Protein AF-A0A9W7E9V6-F1 (afdb_monomer_lite)

Sequence (348 aa):
MYQS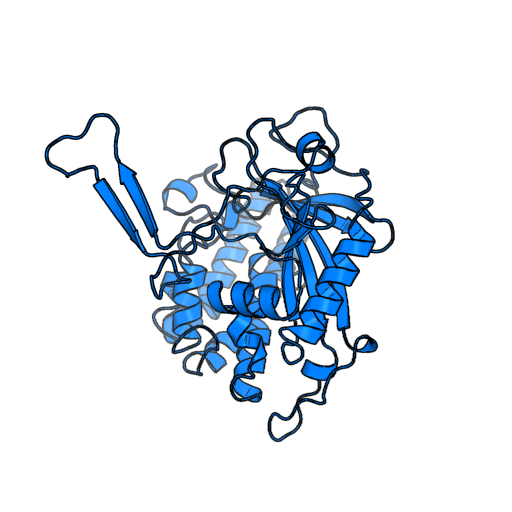TLPLKLWSEPHYRKGTYQQDLLDNLRNVAIPGTGVPLHLFCYFKFTAFLFLLIVQPTIVFIATLNLYFFKGFNLEMACHEYVRVLLGEELDWCSKWRVNCNVAAMHSVRTMKVGGYDMENKWAFLEKGAALGVPVSPILDLPGLCIKHKNEEGGMGIHFYKNAMEGGDWIIQKVISNSSFVQSLLPDDAPLS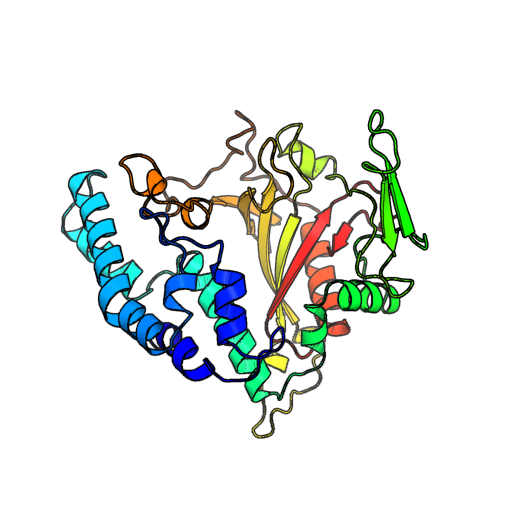TFRILTQSRAATKVGPSGWIAPPILADIEALSCVFRAGRKGALTDHDSILFNIDPITSVILGGTTNANWYKLGLREALPGGCDWRSGDEEHVVGEHPDKKGKKVKGKKVKELPAMLELCCSSHLSMCPDVPFVGWDVVLCPDSDVPGGMCIL

Secondary structure (DSSP, 8-state):
-HHHHHHHHHTTS--SSSSSHHHHHHHHGGGPEETTTTEEGGGGGSSHHHHHHIIIIIHHHHHHHHHHHHHHHS---HHHHHHHHHHHHHTSS--HHHHHHHHHHHHHHHHHHTT--GGGGGGSHHHHHHHHHHTT--BPPBP--SEEEEE-TT--TTTTEEEEEBGGGT-SB--BPPP---HHHHHHS-TT----EEEEEEEEHHHH---TTS--PPP-GGGEEEEEEEEEEEPTT-SSTTSEEEEEE-TTT-BEEEEE--GGGG--SGGGGSTTSS-SSS--STT-BSB-TTSTT-B-TT-B-TTHHHHHHHHHHHHHHH-TT-SEEEEEEEE---TTSGGGEEE-

pLDDT: mean 89.92, std 8.08, range [42.62, 98.25]

Foldseek 3Di:
DCLLCLCLVQLAPQFLVDRGSLVVCLVVQQLFDQFLFLHGPSVQSPDSVSSVCCLPPVQLVLLLVLLVCCVPPVVDDPVRSVVSSCCRNVVVDPAPVRVVSSVSSVQRVLCRLLVHDPLSVCVPVVLVVVLCVVVVQQAADFDPDQWDWAADPPDPPCPRIDIFGDVVNVTDDGHHDQFDADPVLCLQAPVQFGFKWKWWKKFQQQLVPQDNNSDTDQGDLVRMFTDWIWILHGHHPDPHSVPGWTWTADLPQQFTAFTWDPCSRRRHDRQLNPVPNGRSGGDPDVRRDQGDPRDPPDGRGGDGDPCSVVVRVSVSVCCSRRPNNRGMDIWTKGQGPDPVRPPRMHTD

Radius of gyration: 21.94 Å; chains: 1; bounding box: 61×62×46 Å

Organism: NCBI:txid2557542

Structure (mmCIF, N/CA/C/O backbone):
data_AF-A0A9W7E9V6-F1
#
_entry.id   AF-A0A9W7E9V6-F1
#
loop_
_atom_site.group_PDB
_atom_site.id
_atom_site.type_symbol
_atom_site.label_atom_id
_atom_site.label_alt_id
_atom_site.label_comp_id
_atom_site.label_asym_id
_atom_site.label_entity_id
_atom_site.label_seq_id
_atom_site.pdbx_PDB_ins_code
_atom_site.Cartn_x
_atom_site.Cartn_y
_atom_site.Cartn_z
_atom_site.occupancy
_atom_site.B_iso_or_equiv
_atom_site.auth_seq_id
_atom_site.auth_comp_id
_atom_site.auth_asym_id
_atom_site.auth_atom_id
_atom_site.pdbx_PDB_model_num
ATOM 1 N N . MET A 1 1 ? 11.179 19.681 -5.986 1.00 66.62 1 MET A N 1
ATOM 2 C CA . MET A 1 1 ? 11.145 19.864 -7.463 1.00 66.62 1 MET A CA 1
ATOM 3 C C . MET A 1 1 ? 11.549 18.614 -8.262 1.00 66.62 1 MET A C 1
ATOM 5 O O . MET A 1 1 ? 10.750 18.182 -9.081 1.00 66.62 1 MET A O 1
ATOM 9 N N . TYR A 1 2 ? 12.718 17.987 -8.031 1.00 80.94 2 TYR A N 1
ATOM 10 C CA . TYR A 1 2 ? 13.167 16.792 -8.790 1.00 80.94 2 TYR A CA 1
ATOM 11 C C . TYR A 1 2 ? 12.148 15.634 -8.813 1.00 80.94 2 TYR A C 1
ATOM 13 O O . TYR A 1 2 ? 11.826 15.102 -9.870 1.00 80.94 2 TYR A O 1
ATOM 21 N N . GLN A 1 3 ? 11.578 15.282 -7.655 1.00 84.44 3 GLN A N 1
ATOM 22 C CA . GLN A 1 3 ? 10.568 14.217 -7.554 1.00 84.44 3 GLN A CA 1
ATOM 23 C C . GLN A 1 3 ? 9.277 14.519 -8.332 1.00 84.44 3 GLN A C 1
ATOM 25 O O . GLN A 1 3 ? 8.586 13.598 -8.758 1.00 84.44 3 GLN A O 1
ATOM 30 N N . SER A 1 4 ? 8.946 15.793 -8.541 1.00 82.81 4 SER A N 1
ATOM 31 C CA . SER A 1 4 ? 7.743 16.191 -9.276 1.00 82.81 4 SER A CA 1
ATOM 32 C C . SER A 1 4 ? 7.935 16.080 -10.789 1.00 82.81 4 SER A C 1
ATOM 34 O O . SER A 1 4 ? 6.980 15.799 -11.500 1.00 82.81 4 SER A O 1
ATOM 36 N N . THR A 1 5 ? 9.160 16.257 -11.294 1.00 89.12 5 THR A N 1
ATOM 37 C CA . THR A 1 5 ? 9.462 16.190 -12.736 1.00 89.12 5 THR A CA 1
ATOM 38 C C . THR A 1 5 ? 9.899 14.803 -13.201 1.00 89.12 5 THR A C 1
ATOM 40 O O . THR A 1 5 ? 9.804 14.498 -14.390 1.00 89.12 5 THR A O 1
ATOM 43 N N . LEU A 1 6 ? 10.332 13.934 -12.283 1.00 92.06 6 LEU A N 1
ATOM 44 C CA . LEU A 1 6 ? 10.746 12.565 -12.591 1.00 92.06 6 LEU A CA 1
ATOM 45 C C . LEU A 1 6 ? 9.675 11.741 -13.342 1.00 92.06 6 LEU A C 1
ATOM 47 O O . LEU A 1 6 ? 10.052 11.089 -14.316 1.00 92.06 6 LEU A O 1
ATOM 51 N N . PRO A 1 7 ? 8.362 11.828 -13.031 1.00 92.94 7 PRO A N 1
ATOM 52 C CA . PRO A 1 7 ? 7.334 11.171 -13.837 1.00 92.94 7 PRO A CA 1
ATOM 53 C C . PRO A 1 7 ? 7.327 11.583 -15.309 1.00 92.94 7 PRO A C 1
ATOM 55 O O . PRO A 1 7 ? 7.128 10.746 -16.184 1.00 92.94 7 PRO A O 1
ATOM 58 N N . LEU A 1 8 ? 7.600 12.857 -15.609 1.00 94.44 8 LEU A N 1
ATOM 59 C CA . LEU A 1 8 ? 7.690 13.332 -16.992 1.00 94.44 8 LEU A CA 1
ATOM 60 C C . LEU A 1 8 ? 8.914 12.750 -17.705 1.00 94.44 8 LEU A C 1
ATOM 62 O O . LEU A 1 8 ? 8.874 12.539 -18.919 1.00 94.44 8 LEU A O 1
ATOM 66 N N . LYS A 1 9 ? 10.005 12.501 -16.972 1.00 94.88 9 LYS A N 1
ATOM 67 C CA . LYS A 1 9 ? 11.205 11.854 -17.510 1.00 94.88 9 LYS A CA 1
ATOM 68 C C . LYS A 1 9 ? 10.962 10.369 -17.779 1.00 94.88 9 LYS A C 1
ATOM 70 O O . LYS A 1 9 ? 11.308 9.909 -18.856 1.00 94.88 9 LYS A O 1
ATOM 75 N N . LEU A 1 10 ? 10.335 9.663 -16.838 1.00 95.56 10 LEU A N 1
ATOM 76 C CA . LEU A 1 10 ? 10.037 8.229 -16.935 1.00 95.56 10 LEU A CA 1
ATOM 77 C C . LEU A 1 10 ? 8.830 7.905 -17.827 1.00 95.56 10 LEU A C 1
ATOM 79 O O . LEU A 1 10 ? 8.561 6.742 -18.075 1.00 95.56 10 LEU A O 1
ATOM 83 N N . TRP A 1 11 ? 8.099 8.917 -18.297 1.00 96.62 11 TRP A N 1
ATOM 84 C CA . TRP A 1 11 ? 6.792 8.802 -18.952 1.00 96.62 11 TRP A CA 1
ATOM 85 C C . TRP A 1 11 ? 6.645 7.627 -19.932 1.00 96.62 11 TRP A C 1
ATOM 87 O O . TRP A 1 11 ? 5.683 6.866 -19.846 1.00 96.62 11 TRP A O 1
ATOM 97 N N . SER A 1 12 ? 7.607 7.486 -20.845 1.00 96.50 12 SER A N 1
ATOM 98 C CA . SER A 1 12 ? 7.603 6.461 -21.896 1.00 96.50 12 SER A CA 1
ATOM 99 C C . SER A 1 12 ? 8.533 5.283 -21.600 1.00 96.50 12 SER A C 1
ATOM 101 O O . SER A 1 12 ? 8.664 4.400 -22.442 1.00 96.50 12 SER A O 1
ATOM 103 N N . GLU A 1 13 ? 9.196 5.278 -20.445 1.00 96.00 13 GLU A N 1
ATOM 104 C CA . GLU A 1 13 ? 10.097 4.197 -20.060 1.00 96.00 13 GLU A CA 1
ATOM 105 C C . GLU A 1 13 ? 9.299 2.924 -19.740 1.00 96.00 13 GLU A C 1
ATOM 107 O O . GLU A 1 13 ? 8.174 3.022 -19.222 1.00 96.00 13 GLU A O 1
ATOM 112 N N . PRO A 1 14 ? 9.870 1.734 -20.006 1.00 93.88 14 PRO A N 1
ATOM 113 C CA . PRO A 1 14 ? 9.286 0.468 -19.587 1.00 93.88 14 PRO A CA 1
ATOM 114 C C . PRO A 1 14 ? 9.021 0.446 -18.081 1.00 93.88 14 PRO A C 1
ATOM 116 O O . PRO A 1 14 ? 9.824 0.944 -17.290 1.00 93.88 14 PRO A O 1
ATOM 119 N N . HIS A 1 15 ? 7.906 -0.159 -17.677 1.00 93.50 15 HIS A N 1
ATOM 120 C CA . HIS A 1 15 ? 7.549 -0.287 -16.270 1.00 93.50 15 HIS A CA 1
ATOM 121 C C . HIS A 1 15 ? 7.503 -1.751 -15.838 1.00 93.50 15 HIS A C 1
ATOM 123 O O . HIS A 1 15 ? 7.125 -2.636 -16.599 1.00 93.50 15 HIS A O 1
ATOM 129 N N . TYR A 1 16 ? 7.855 -2.036 -14.587 1.00 91.50 16 TYR A N 1
ATOM 130 C CA . TYR A 1 16 ? 7.929 -3.417 -14.109 1.00 91.50 16 TYR A CA 1
ATOM 131 C C . TYR A 1 16 ? 6.557 -4.118 -14.036 1.00 91.50 16 TYR A C 1
ATOM 133 O O . TYR A 1 16 ? 6.501 -5.341 -14.172 1.00 91.50 16 TYR A O 1
ATOM 141 N N . ARG A 1 17 ? 5.458 -3.353 -13.906 1.00 90.25 17 ARG A N 1
ATOM 142 C CA . ARG A 1 17 ? 4.066 -3.865 -13.864 1.00 90.25 17 ARG A CA 1
ATOM 143 C C . ARG A 1 17 ? 3.274 -3.719 -15.163 1.00 90.25 17 ARG A C 1
ATOM 145 O O . ARG A 1 17 ? 2.234 -4.353 -15.322 1.00 90.25 17 ARG A O 1
ATOM 152 N N . LYS A 1 18 ? 3.679 -2.795 -16.036 1.00 91.81 18 LYS A N 1
ATOM 153 C CA . LYS A 1 18 ? 2.879 -2.303 -17.172 1.00 91.81 18 LYS A CA 1
ATOM 154 C C . LYS A 1 18 ? 3.785 -1.998 -18.356 1.00 91.81 18 LYS A C 1
ATOM 156 O O . LYS A 1 18 ? 4.992 -1.904 -18.198 1.00 91.81 18 LYS A O 1
ATOM 161 N N . GLY A 1 19 ? 3.204 -1.791 -19.537 1.00 92.12 19 GLY A N 1
ATOM 162 C CA . GLY A 1 19 ? 3.988 -1.473 -20.735 1.00 92.12 19 GLY A CA 1
ATOM 163 C C . GLY A 1 19 ? 4.866 -0.226 -20.570 1.00 92.12 19 GLY A C 1
ATOM 164 O O . GLY A 1 19 ? 6.032 -0.249 -20.948 1.00 92.12 19 GLY A O 1
ATOM 165 N N . THR A 1 20 ? 4.331 0.837 -19.962 1.00 95.69 20 THR A N 1
ATOM 166 C CA . THR A 1 20 ? 5.046 2.102 -19.725 1.00 95.69 20 THR A CA 1
ATOM 167 C C . THR A 1 20 ? 4.727 2.677 -18.349 1.00 95.69 20 THR A C 1
ATOM 169 O O . THR A 1 20 ? 3.706 2.331 -17.743 1.00 95.69 20 THR A O 1
ATOM 172 N N . TYR A 1 21 ? 5.564 3.601 -17.863 1.00 95.56 21 TYR A N 1
ATOM 173 C CA . TYR A 1 21 ? 5.281 4.310 -16.611 1.00 95.56 21 TYR A CA 1
ATOM 174 C C . TYR A 1 21 ? 3.993 5.136 -16.689 1.00 95.56 21 TYR A C 1
ATOM 176 O O . TYR A 1 21 ? 3.228 5.187 -15.732 1.00 95.56 21 TYR A O 1
ATOM 184 N N . GLN A 1 22 ? 3.699 5.739 -17.843 1.00 96.44 22 GLN A N 1
ATOM 185 C CA . GLN A 1 22 ? 2.445 6.461 -18.053 1.00 96.44 22 GLN A CA 1
ATOM 186 C C . GLN A 1 22 ? 1.209 5.565 -17.895 1.00 96.44 22 GLN A C 1
ATOM 188 O O . GLN A 1 22 ? 0.240 5.988 -17.265 1.00 96.44 22 GLN A O 1
ATOM 193 N N . GLN A 1 23 ? 1.241 4.331 -18.407 1.00 96.38 23 GLN A N 1
ATOM 194 C CA . GLN A 1 23 ? 0.130 3.400 -18.209 1.00 96.38 23 GLN A CA 1
ATOM 195 C C . GLN A 1 23 ? -0.044 3.042 -16.726 1.00 96.38 23 GLN A C 1
ATOM 197 O O . GLN A 1 23 ? -1.170 2.968 -16.239 1.00 96.38 23 GLN A O 1
ATOM 202 N N . ASP A 1 24 ? 1.059 2.867 -15.993 1.00 94.62 24 ASP A N 1
ATOM 203 C CA . ASP A 1 24 ? 1.006 2.632 -14.546 1.00 94.62 24 ASP A CA 1
ATOM 204 C C . ASP A 1 24 ? 0.399 3.826 -13.790 1.00 94.62 24 ASP A C 1
ATOM 206 O O . ASP A 1 24 ? -0.451 3.634 -12.919 1.00 94.62 24 ASP A O 1
ATOM 210 N N . LEU A 1 25 ? 0.757 5.060 -14.165 1.00 94.81 25 LEU A N 1
ATOM 211 C CA . LEU A 1 25 ? 0.164 6.273 -13.596 1.00 94.81 25 LEU A CA 1
ATOM 212 C C . LEU A 1 25 ? -1.342 6.359 -13.871 1.00 94.81 25 LEU A C 1
ATOM 214 O O . LEU A 1 25 ? -2.097 6.684 -12.958 1.00 94.81 25 LEU A O 1
ATOM 218 N N . LEU A 1 26 ? -1.788 6.059 -15.096 1.00 96.00 26 LEU A N 1
ATOM 219 C CA . LEU A 1 26 ? -3.211 6.066 -15.451 1.00 96.00 26 LEU A CA 1
ATOM 220 C C . LEU A 1 26 ? -4.019 5.094 -14.589 1.00 96.00 26 LEU A C 1
ATOM 222 O O . LEU A 1 26 ? -5.065 5.472 -14.059 1.00 96.00 26 LEU A O 1
ATOM 226 N N . ASP A 1 27 ? -3.522 3.867 -14.433 1.00 93.56 27 ASP A N 1
ATOM 227 C CA . ASP A 1 27 ? -4.219 2.815 -13.698 1.00 93.56 27 ASP A CA 1
ATOM 228 C C . ASP A 1 27 ? -4.286 3.142 -12.197 1.00 93.56 27 ASP A C 1
ATOM 230 O O . ASP A 1 27 ? -5.359 3.080 -11.592 1.00 93.56 27 ASP A O 1
ATOM 234 N N . ASN A 1 28 ? -3.161 3.548 -11.595 1.00 91.19 28 ASN A N 1
ATOM 235 C CA . ASN A 1 28 ? -3.092 3.800 -10.154 1.00 91.19 28 ASN A CA 1
ATOM 236 C C . ASN A 1 28 ? -3.789 5.100 -9.731 1.00 91.19 28 ASN A C 1
ATOM 238 O O . ASN A 1 28 ? -4.398 5.152 -8.664 1.00 91.19 28 ASN A O 1
ATOM 242 N N . LEU A 1 29 ? -3.733 6.153 -10.552 1.00 93.44 29 LEU A N 1
ATOM 243 C CA . LEU A 1 29 ? -4.340 7.450 -10.228 1.00 93.44 29 LEU A CA 1
ATOM 244 C C . LEU A 1 29 ? -5.818 7.536 -10.621 1.00 93.44 29 LEU A C 1
ATOM 246 O O . LEU A 1 29 ? -6.441 8.590 -10.466 1.00 93.44 29 LEU A O 1
ATOM 250 N N . ARG A 1 30 ? -6.405 6.446 -11.134 1.00 92.56 30 ARG A N 1
ATOM 251 C CA . ARG A 1 30 ? -7.806 6.432 -11.567 1.00 92.56 30 ARG A CA 1
ATOM 252 C C . ARG A 1 30 ? -8.772 6.685 -10.415 1.00 92.56 30 ARG A C 1
ATOM 254 O O . ARG A 1 30 ? -9.752 7.401 -10.599 1.00 92.56 30 ARG A O 1
ATOM 261 N N . ASN A 1 31 ? -8.444 6.142 -9.243 1.00 89.75 31 ASN A N 1
ATOM 262 C CA . ASN A 1 31 ? -9.249 6.260 -8.029 1.00 89.75 31 ASN A CA 1
ATOM 263 C C . ASN A 1 31 ? -8.715 7.305 -7.040 1.00 89.75 31 ASN A C 1
ATOM 265 O O . ASN A 1 31 ? -9.232 7.410 -5.932 1.00 89.75 31 ASN A O 1
ATOM 269 N N . VAL A 1 32 ? -7.689 8.066 -7.431 1.00 91.12 32 VAL A N 1
ATOM 270 C CA . VAL A 1 32 ? -7.102 9.112 -6.594 1.00 91.12 32 VAL A CA 1
ATOM 271 C C . VAL A 1 32 ? -7.599 10.465 -7.083 1.00 91.12 32 VAL A C 1
ATOM 273 O O . VAL A 1 32 ? -7.377 10.841 -8.233 1.00 91.12 32 VAL A O 1
ATOM 276 N N . ALA A 1 33 ? -8.284 11.192 -6.215 1.00 91.81 33 ALA A N 1
ATOM 277 C CA . ALA A 1 33 ? -8.801 12.522 -6.464 1.00 91.81 33 ALA A CA 1
ATOM 278 C C . ALA A 1 33 ? -7.822 13.600 -5.998 1.00 91.81 33 ALA A C 1
ATOM 280 O O . ALA A 1 33 ? -7.057 13.412 -5.055 1.00 91.81 33 ALA A O 1
ATOM 281 N N . ILE A 1 34 ? -7.915 14.770 -6.618 1.00 90.50 34 ILE A N 1
ATOM 282 C CA . ILE A 1 34 ? -7.403 16.011 -6.046 1.00 90.50 34 ILE A CA 1
ATOM 283 C C . ILE A 1 34 ? -8.313 16.382 -4.857 1.00 90.50 34 ILE A C 1
ATOM 285 O O . ILE A 1 34 ? -9.509 16.633 -5.082 1.00 90.50 34 ILE A O 1
ATOM 289 N N . PRO A 1 35 ? -7.787 16.440 -3.617 1.00 88.00 35 PRO A N 1
ATOM 290 C CA . PRO A 1 35 ? -8.578 16.760 -2.430 1.00 88.00 35 PRO A CA 1
ATOM 291 C C . PRO A 1 35 ? -9.379 18.055 -2.583 1.00 88.00 35 PRO A C 1
ATOM 293 O O . PRO A 1 35 ? -8.911 19.010 -3.202 1.00 88.00 35 PRO A O 1
ATOM 296 N N . GLY A 1 36 ? -10.603 18.072 -2.049 1.00 86.62 36 GLY A N 1
ATOM 297 C CA . GLY A 1 36 ? -11.521 19.214 -2.141 1.00 86.62 36 GLY A CA 1
ATOM 298 C C . GLY A 1 36 ? -12.139 19.471 -3.523 1.00 86.62 36 GLY A C 1
ATOM 299 O O . GLY A 1 36 ? -12.929 20.397 -3.665 1.00 86.62 36 GLY A O 1
ATOM 300 N N . THR A 1 37 ? -11.819 18.670 -4.548 1.00 89.44 37 THR A N 1
ATOM 301 C CA . THR A 1 37 ? -12.386 18.845 -5.904 1.00 89.44 37 THR A CA 1
ATOM 302 C C . THR A 1 37 ? -13.116 17.613 -6.437 1.00 89.44 37 THR A C 1
ATOM 304 O O . THR A 1 37 ? -13.954 17.725 -7.331 1.00 89.44 37 THR A O 1
ATOM 307 N N . GLY A 1 38 ? -12.758 16.419 -5.958 1.00 90.00 38 GLY A N 1
ATOM 308 C CA . GLY A 1 38 ? -13.254 15.155 -6.503 1.00 90.00 38 GLY A CA 1
ATOM 309 C C . GLY A 1 38 ? -12.789 14.834 -7.927 1.00 90.00 38 GLY A C 1
ATOM 310 O O . GLY A 1 38 ? -13.241 13.843 -8.507 1.00 90.00 38 GLY A O 1
ATOM 311 N N . VAL A 1 39 ? -11.897 15.646 -8.505 1.00 92.94 39 VAL A N 1
ATOM 312 C CA . VAL A 1 39 ? -11.365 15.452 -9.856 1.00 92.94 39 VAL A CA 1
ATOM 313 C C . VAL A 1 39 ? -10.304 14.345 -9.831 1.00 92.94 39 VAL A C 1
ATOM 315 O O . VAL A 1 39 ? -9.313 14.486 -9.110 1.00 92.94 39 VAL A O 1
ATOM 318 N N . PRO A 1 40 ? -10.458 13.263 -10.616 1.00 94.31 40 PRO A N 1
ATOM 319 C CA . PRO A 1 40 ? -9.475 12.185 -10.670 1.00 94.31 40 PRO A CA 1
ATOM 320 C C . PRO A 1 40 ? -8.131 12.644 -11.260 1.00 94.31 40 PRO A C 1
ATOM 322 O O . PRO A 1 40 ? -8.093 13.255 -12.330 1.00 94.31 40 PRO A O 1
ATOM 325 N N . LEU A 1 41 ? -7.017 12.278 -10.623 1.00 94.00 41 LEU A N 1
ATOM 326 C CA . LEU A 1 41 ? -5.666 12.658 -11.050 1.00 94.00 41 LEU A CA 1
ATOM 327 C C . LEU A 1 41 ? -5.266 12.051 -12.400 1.00 94.00 41 LEU A C 1
ATOM 329 O O . LEU A 1 41 ? -4.543 12.695 -13.162 1.00 94.00 41 LEU A O 1
ATOM 333 N N . HIS A 1 42 ? -5.765 10.856 -12.741 1.00 95.25 42 HIS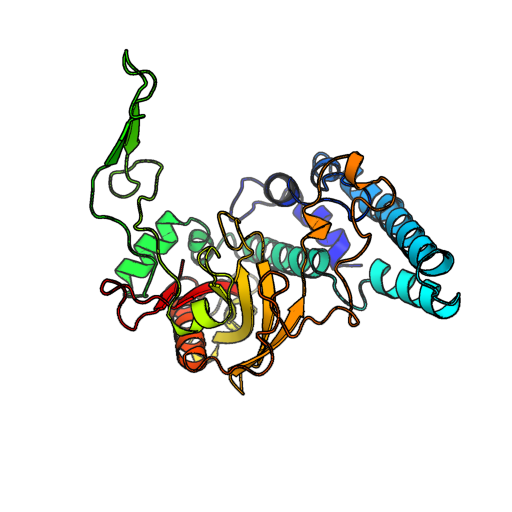 A N 1
ATOM 334 C CA . HIS A 1 42 ? -5.430 10.202 -14.015 1.00 95.25 42 HIS A CA 1
ATOM 335 C C . HIS A 1 42 ? -5.793 11.038 -15.255 1.00 95.25 42 HIS A C 1
ATOM 337 O O . HIS A 1 42 ? -5.185 10.853 -16.307 1.00 95.25 42 HIS A O 1
ATOM 343 N N . LEU A 1 43 ? -6.739 11.983 -15.149 1.00 95.56 43 LEU A N 1
ATOM 344 C CA . LEU A 1 43 ? -7.114 12.870 -16.257 1.00 95.56 43 LEU A CA 1
ATOM 345 C C . LEU A 1 43 ? -5.923 13.688 -16.774 1.00 95.56 43 LEU A C 1
ATOM 347 O O . LEU A 1 43 ? -5.835 13.972 -17.967 1.00 95.56 43 LEU A O 1
ATOM 351 N N . PHE A 1 44 ? -4.968 14.011 -15.901 1.00 95.56 44 PHE A N 1
ATOM 352 C CA . PHE A 1 44 ? -3.752 14.730 -16.278 1.00 95.56 44 PHE A CA 1
ATOM 353 C C . PHE A 1 44 ? -2.663 13.802 -16.835 1.00 95.56 44 PHE A C 1
ATOM 355 O O . PHE A 1 44 ? -1.694 14.289 -17.416 1.00 95.56 44 PHE A O 1
ATOM 362 N N . CYS A 1 45 ? -2.829 12.481 -16.721 1.00 96.06 45 CYS A N 1
ATOM 363 C CA . CYS A 1 45 ? -1.847 11.468 -17.113 1.00 96.06 45 CYS A CA 1
ATOM 364 C C . CYS A 1 45 ? -2.036 10.919 -18.542 1.00 96.06 45 CYS A C 1
ATOM 366 O O . CYS A 1 45 ? -1.232 10.104 -18.994 1.00 96.06 45 CYS A O 1
ATOM 368 N N . TYR A 1 46 ? -3.057 11.363 -19.286 1.00 95.75 46 TYR A N 1
ATOM 369 C CA . TYR A 1 46 ? -3.251 10.944 -20.683 1.00 95.75 46 TYR A CA 1
ATOM 370 C C . TYR A 1 46 ? -2.150 11.470 -21.606 1.00 95.75 46 TYR A C 1
ATOM 372 O O . TYR A 1 46 ? -1.636 10.730 -22.442 1.00 95.75 46 TYR A O 1
ATOM 380 N N . PHE A 1 47 ? -1.746 12.731 -21.430 1.00 96.81 47 PHE A N 1
ATOM 381 C CA . PHE A 1 47 ? -0.716 13.360 -22.249 1.00 96.81 47 PHE A CA 1
ATOM 382 C C . PHE A 1 47 ? 0.387 13.954 -21.377 1.00 96.81 47 PHE A C 1
ATOM 384 O O . PHE A 1 47 ? 0.140 14.576 -20.346 1.00 96.81 47 PHE A O 1
ATOM 391 N N . LYS A 1 48 ? 1.638 13.838 -21.832 1.00 96.00 48 LYS A N 1
ATOM 392 C CA . LYS A 1 48 ? 2.786 14.411 -21.112 1.00 96.00 48 LYS A CA 1
ATOM 393 C C . LYS A 1 48 ? 2.642 15.927 -20.933 1.00 96.00 48 LYS A C 1
ATOM 395 O O . LYS A 1 48 ? 3.027 16.473 -19.904 1.00 96.00 48 LYS A O 1
ATOM 400 N N . PHE A 1 49 ? 2.036 16.593 -21.918 1.00 95.75 49 PHE A N 1
ATOM 401 C CA . PHE A 1 49 ? 1.731 18.020 -21.869 1.00 95.75 49 PHE A CA 1
ATOM 402 C C . PHE A 1 49 ? 0.724 18.373 -20.764 1.00 95.75 49 PHE A C 1
ATOM 404 O O . PHE A 1 49 ? 0.955 19.321 -20.019 1.00 95.75 49 PHE A O 1
ATOM 411 N N . THR A 1 50 ? -0.352 17.597 -20.590 1.00 95.75 50 THR A N 1
ATOM 412 C CA . THR A 1 50 ? -1.337 17.855 -19.525 1.00 95.75 50 THR A CA 1
ATOM 413 C C . THR A 1 50 ? -0.746 17.614 -18.141 1.00 95.75 50 THR A C 1
ATOM 415 O O . THR A 1 50 ? -1.010 18.394 -17.231 1.00 95.75 50 THR A O 1
ATOM 418 N N . ALA A 1 51 ? 0.115 16.604 -17.986 1.00 94.38 51 ALA A N 1
ATOM 419 C CA . ALA A 1 51 ? 0.841 16.370 -16.738 1.00 94.38 51 ALA A CA 1
ATOM 420 C C . ALA A 1 51 ? 1.812 17.517 -16.418 1.00 94.38 51 ALA A C 1
ATOM 422 O O . ALA A 1 51 ? 1.950 17.924 -15.267 1.00 94.38 51 ALA A O 1
ATOM 423 N N . PHE A 1 52 ? 2.460 18.083 -17.436 1.00 94.44 52 PHE A N 1
ATOM 424 C CA . PHE A 1 52 ? 3.315 19.256 -17.275 1.00 94.44 52 PHE A CA 1
ATOM 425 C C . PHE A 1 52 ? 2.521 20.504 -16.860 1.00 94.44 52 PHE A C 1
ATOM 427 O O . PHE A 1 52 ? 2.900 21.174 -15.900 1.00 94.44 52 PHE A O 1
ATOM 434 N N . LEU A 1 53 ? 1.388 20.783 -17.519 1.00 94.69 53 LEU A N 1
ATOM 435 C CA . LEU A 1 53 ? 0.484 21.870 -17.120 1.00 94.69 53 LEU A CA 1
ATOM 436 C C . LEU A 1 53 ? -0.051 21.678 -15.701 1.00 94.69 53 LEU A C 1
ATOM 438 O O . LEU A 1 53 ? -0.191 22.650 -14.957 1.00 94.69 53 LEU A O 1
ATOM 442 N N . PHE A 1 54 ? -0.317 20.431 -15.309 1.00 93.06 54 PHE A N 1
ATOM 443 C CA . PHE A 1 54 ? -0.744 20.128 -13.955 1.00 93.06 54 PHE A CA 1
ATOM 444 C C . PHE A 1 54 ? 0.292 20.593 -12.928 1.00 93.06 54 PHE A C 1
ATOM 446 O O . PHE A 1 54 ? -0.049 21.318 -12.000 1.00 93.06 54 PHE A O 1
ATOM 453 N N . LEU A 1 55 ? 1.564 20.243 -13.128 1.00 90.50 55 LEU A N 1
ATOM 454 C CA . LEU A 1 55 ? 2.643 20.601 -12.205 1.00 90.50 55 LEU A CA 1
ATOM 455 C C . LEU A 1 55 ? 2.900 22.110 -12.119 1.00 90.50 55 LEU A C 1
ATOM 457 O O . LEU A 1 55 ? 3.217 22.610 -11.044 1.00 90.50 55 LEU A O 1
ATOM 461 N N . LEU A 1 56 ? 2.797 22.832 -13.238 1.00 91.88 56 LEU A N 1
ATOM 462 C CA . LEU A 1 56 ? 3.143 24.257 -13.282 1.00 91.88 56 LEU A CA 1
ATOM 463 C C . LEU A 1 56 ? 1.996 25.199 -12.928 1.00 91.88 56 LEU A C 1
ATOM 465 O O . LEU A 1 56 ? 2.253 26.321 -12.502 1.00 91.88 56 LEU A O 1
ATOM 469 N N . ILE A 1 57 ? 0.752 24.780 -13.155 1.00 93.75 57 ILE A N 1
ATOM 470 C CA . ILE A 1 57 ? -0.414 25.658 -13.035 1.00 93.75 57 ILE A CA 1
ATOM 471 C C . ILE A 1 57 ? -1.399 25.065 -12.039 1.00 93.75 57 ILE A C 1
ATOM 473 O O . ILE A 1 57 ? -1.662 25.658 -10.997 1.00 93.75 57 ILE A O 1
ATOM 477 N N . VAL A 1 58 ? -1.910 23.870 -12.333 1.00 92.62 58 VAL A N 1
ATOM 478 C CA . VAL A 1 58 ? -3.039 23.296 -11.591 1.00 92.62 58 VAL A CA 1
ATOM 479 C C . VAL A 1 58 ? -2.665 23.023 -10.135 1.00 92.62 58 VAL A C 1
ATOM 481 O O . VAL A 1 58 ? -3.390 23.446 -9.240 1.00 92.62 58 VAL A O 1
ATOM 484 N N . GLN A 1 59 ? -1.519 22.389 -9.877 1.00 90.00 59 GLN A N 1
ATOM 485 C CA . GLN A 1 59 ? -1.049 22.092 -8.526 1.00 90.00 59 GLN A CA 1
ATOM 486 C C . GLN A 1 59 ? -0.824 23.375 -7.700 1.00 90.00 59 GLN A C 1
ATOM 488 O O . GLN A 1 59 ? -1.444 23.472 -6.641 1.00 90.00 59 GLN A O 1
ATOM 493 N N . PRO A 1 60 ? -0.040 24.383 -8.145 1.00 92.00 60 PRO A N 1
ATOM 494 C CA . PRO A 1 60 ? 0.057 25.660 -7.432 1.00 92.00 60 PRO A CA 1
ATOM 495 C C . PRO A 1 60 ? -1.299 26.320 -7.160 1.00 92.00 60 PRO A C 1
ATOM 497 O O . PRO A 1 60 ? -1.537 26.790 -6.050 1.00 92.00 60 PRO A O 1
ATOM 500 N N . THR A 1 61 ? -2.219 26.312 -8.131 1.00 93.38 61 THR A N 1
ATOM 501 C CA . THR A 1 61 ? 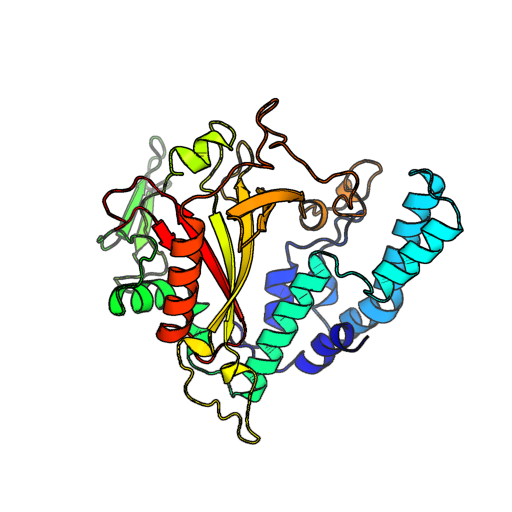-3.564 26.881 -7.955 1.00 93.38 61 THR A CA 1
ATOM 502 C C . THR A 1 61 ? -4.379 26.132 -6.901 1.00 93.38 61 THR A C 1
ATOM 504 O O . THR A 1 61 ? -5.004 26.767 -6.056 1.00 93.38 61 THR A O 1
ATOM 507 N N . ILE A 1 62 ? -4.361 24.798 -6.902 1.00 90.25 62 ILE A N 1
ATOM 508 C CA . ILE A 1 62 ? -5.070 23.990 -5.898 1.00 90.25 62 ILE A CA 1
ATOM 509 C C . ILE A 1 62 ? -4.504 24.244 -4.505 1.00 90.25 62 ILE A C 1
ATOM 511 O O . ILE A 1 62 ? -5.271 24.452 -3.568 1.00 90.25 62 ILE A O 1
ATOM 515 N N . VAL A 1 63 ? -3.175 24.262 -4.364 1.00 89.81 63 VAL A N 1
ATOM 516 C CA . VAL A 1 63 ? -2.530 24.534 -3.073 1.00 89.81 63 VAL A CA 1
ATOM 517 C C . VAL A 1 63 ? -2.892 25.939 -2.591 1.00 89.81 63 VAL A C 1
ATOM 519 O O . VAL A 1 63 ? -3.221 26.112 -1.422 1.00 89.81 63 VAL A O 1
ATOM 522 N N . PHE A 1 64 ? -2.938 26.927 -3.490 1.00 92.44 64 PHE A N 1
ATOM 523 C CA . PHE A 1 64 ? -3.381 28.280 -3.158 1.00 92.44 64 PHE A CA 1
ATOM 524 C C . PHE A 1 64 ? -4.829 28.307 -2.648 1.00 92.44 64 PHE A C 1
ATOM 526 O O . PHE A 1 64 ? -5.098 28.884 -1.597 1.00 92.44 64 PHE A O 1
ATOM 533 N N . ILE A 1 65 ? -5.758 27.635 -3.336 1.00 91.31 65 ILE A N 1
ATOM 534 C CA . ILE A 1 65 ? -7.165 27.539 -2.910 1.00 91.31 65 ILE A CA 1
ATOM 535 C C . ILE A 1 65 ? -7.281 26.842 -1.547 1.00 91.31 65 ILE A C 1
ATOM 537 O O . ILE A 1 65 ? -7.996 27.326 -0.667 1.00 91.31 65 ILE A O 1
ATOM 541 N N . ALA A 1 66 ? -6.547 25.747 -1.338 1.00 88.12 66 ALA A N 1
ATOM 542 C CA . ALA A 1 66 ? -6.507 25.049 -0.056 1.00 88.12 66 ALA A CA 1
ATOM 543 C C . ALA A 1 66 ? -5.970 25.954 1.069 1.00 88.12 66 ALA A C 1
ATOM 545 O O . ALA A 1 66 ? -6.488 25.930 2.185 1.00 88.12 66 ALA A O 1
ATOM 546 N N . THR A 1 67 ? -4.980 26.800 0.782 1.00 90.50 67 THR A N 1
ATOM 547 C CA . THR A 1 67 ? -4.471 27.804 1.724 1.00 90.50 67 THR A CA 1
ATOM 548 C C . THR A 1 67 ? -5.506 28.885 2.043 1.00 90.50 67 THR A C 1
ATOM 550 O O . THR A 1 67 ? -5.673 29.242 3.209 1.00 90.50 67 THR A O 1
ATOM 553 N N . LEU A 1 68 ? -6.255 29.377 1.050 1.00 91.06 68 LEU A N 1
ATOM 554 C CA . LEU A 1 68 ? -7.359 30.310 1.303 1.00 91.06 68 LEU A CA 1
ATOM 555 C C . LEU A 1 68 ? -8.438 29.673 2.184 1.00 91.06 68 LEU A C 1
ATOM 557 O O . LEU A 1 68 ? -9.002 30.347 3.046 1.00 91.06 68 LEU A O 1
ATOM 561 N N . ASN A 1 69 ? -8.702 28.373 2.010 1.00 88.44 69 ASN A N 1
ATOM 562 C CA . ASN A 1 69 ? -9.637 27.656 2.867 1.00 88.44 69 ASN A CA 1
ATOM 563 C C . ASN A 1 69 ? -9.197 27.673 4.340 1.00 88.44 69 ASN A C 1
ATOM 565 O O . ASN A 1 69 ? -10.023 27.930 5.216 1.00 88.44 69 ASN A O 1
ATOM 569 N N . LEU A 1 70 ? -7.903 27.475 4.609 1.00 87.12 70 LEU A N 1
ATOM 570 C CA . LEU A 1 70 ? -7.369 27.568 5.968 1.00 87.12 70 LEU A CA 1
ATOM 571 C C . LEU A 1 70 ? -7.555 28.960 6.574 1.00 87.12 70 LEU A C 1
ATOM 573 O O . LEU A 1 70 ? -8.026 29.088 7.705 1.00 87.12 70 LEU A O 1
ATOM 577 N N . TYR A 1 71 ? -7.193 29.991 5.811 1.00 90.69 71 TYR A N 1
ATOM 578 C CA . TYR A 1 71 ? -7.239 31.375 6.268 1.00 90.69 71 TYR A CA 1
ATOM 579 C C . TYR A 1 71 ? -8.672 31.821 6.581 1.00 90.69 71 TYR A C 1
ATOM 581 O O . TYR A 1 71 ? -8.951 32.320 7.668 1.00 90.69 71 TYR A O 1
ATOM 589 N N . PHE A 1 72 ? -9.610 31.590 5.658 1.00 89.94 72 PHE A N 1
ATOM 590 C CA . PHE A 1 72 ? -10.978 32.091 5.806 1.00 89.94 72 PHE A CA 1
ATOM 591 C C . PHE A 1 72 ? -11.882 31.211 6.673 1.00 89.94 72 PHE A C 1
ATOM 593 O O . PHE A 1 72 ? -12.806 31.736 7.291 1.00 89.94 72 PHE A O 1
ATOM 600 N N . PHE A 1 73 ? -11.653 29.893 6.725 1.00 86.25 73 PHE A N 1
ATOM 601 C CA . PHE A 1 73 ? -12.612 28.959 7.335 1.00 86.25 73 PHE A CA 1
ATOM 602 C C . PHE A 1 73 ? -12.047 28.103 8.469 1.00 86.25 73 PHE A C 1
ATOM 604 O O . PHE A 1 73 ? -12.827 27.467 9.178 1.00 86.25 73 PHE A O 1
ATOM 611 N N . LYS A 1 74 ? -10.724 28.065 8.662 1.00 82.81 74 LYS A N 1
ATOM 612 C CA . LYS A 1 74 ? -10.080 27.287 9.738 1.00 82.81 74 LYS A CA 1
ATOM 613 C C . LYS A 1 74 ? -9.332 28.160 10.749 1.00 82.81 74 LYS A C 1
ATOM 615 O O . LYS A 1 74 ? -8.676 27.628 11.634 1.00 82.81 74 LYS A O 1
ATOM 620 N N . GLY A 1 75 ? -9.450 29.486 10.643 1.00 86.12 75 GLY A N 1
ATOM 621 C CA . GLY A 1 75 ? -8.913 30.430 11.628 1.00 86.12 75 GLY A CA 1
ATOM 622 C C . GLY A 1 75 ? -7.394 30.600 11.588 1.00 86.12 75 GLY A C 1
ATOM 623 O O . GLY A 1 75 ? -6.821 31.126 12.541 1.00 86.12 75 GLY A O 1
ATOM 624 N N . PHE A 1 76 ? -6.731 30.171 10.510 1.00 88.69 76 PHE A N 1
ATOM 625 C CA . PHE A 1 76 ? -5.298 30.403 10.342 1.00 88.69 76 PHE A CA 1
ATOM 626 C C . PHE A 1 76 ? -5.043 31.899 10.146 1.00 88.69 76 PHE A C 1
ATOM 628 O O . PHE A 1 76 ? -5.768 32.571 9.413 1.00 88.69 76 PHE A O 1
ATOM 635 N N . ASN A 1 77 ? -3.980 32.423 10.756 1.00 93.81 77 ASN A N 1
ATOM 636 C CA . ASN A 1 77 ? -3.497 33.756 10.406 1.00 93.81 77 ASN A CA 1
ATOM 637 C C . ASN A 1 77 ? -2.749 33.725 9.054 1.00 93.81 77 ASN A C 1
ATOM 639 O O . ASN A 1 77 ? -2.481 32.658 8.493 1.00 93.81 77 ASN A O 1
ATOM 643 N N . LEU A 1 78 ? -2.421 34.903 8.512 1.00 93.19 78 LEU A N 1
ATOM 644 C CA . LEU A 1 78 ? -1.786 35.016 7.194 1.00 93.19 78 LEU A CA 1
ATOM 645 C C . LEU A 1 78 ? -0.418 34.318 7.138 1.00 93.19 78 LEU A C 1
ATOM 647 O O . LEU A 1 78 ? -0.100 33.679 6.141 1.00 93.19 78 LEU A O 1
ATOM 651 N N . GLU A 1 79 ? 0.376 34.420 8.201 1.00 93.44 79 GLU A N 1
ATOM 652 C CA . GLU A 1 79 ? 1.704 33.809 8.275 1.00 93.44 79 GLU A CA 1
ATOM 653 C C . GLU A 1 79 ? 1.614 32.280 8.232 1.00 93.44 79 GLU A C 1
ATOM 655 O O . GLU A 1 79 ? 2.266 31.651 7.401 1.00 93.44 79 GLU A O 1
ATOM 660 N N . MET A 1 80 ? 0.725 31.690 9.038 1.00 90.31 80 MET A N 1
ATOM 661 C CA . MET A 1 80 ? 0.453 30.250 9.035 1.00 90.31 80 MET A CA 1
ATOM 662 C C . MET A 1 80 ? -0.038 29.778 7.664 1.00 90.31 80 MET A C 1
ATOM 664 O O . MET A 1 80 ? 0.422 28.762 7.154 1.00 90.31 80 MET A O 1
ATOM 668 N N . ALA A 1 81 ? -0.952 30.522 7.036 1.00 90.56 81 ALA A N 1
ATOM 669 C CA . ALA A 1 81 ? -1.471 30.191 5.712 1.00 90.56 81 ALA A CA 1
ATOM 670 C C . ALA A 1 81 ? -0.364 30.222 4.635 1.00 90.56 81 ALA A C 1
ATOM 672 O O . ALA A 1 81 ? -0.252 29.296 3.827 1.00 90.56 81 ALA A O 1
ATOM 673 N N . CYS A 1 82 ? 0.489 31.249 4.641 1.00 90.81 82 CYS A N 1
ATOM 674 C CA . CYS A 1 82 ? 1.631 31.357 3.731 1.00 90.81 82 CYS A CA 1
ATOM 675 C C . CYS A 1 82 ? 2.651 30.234 3.949 1.00 90.81 82 CYS A C 1
ATOM 677 O O . CYS A 1 82 ? 3.093 29.623 2.975 1.00 90.81 82 CYS A O 1
ATOM 679 N N . HIS A 1 83 ? 2.986 29.933 5.206 1.00 88.44 83 HIS A N 1
ATOM 680 C CA . HIS A 1 83 ? 3.858 28.812 5.549 1.00 88.44 83 HIS A CA 1
ATOM 681 C C . HIS A 1 83 ? 3.296 27.499 4.997 1.00 88.44 83 HIS A C 1
ATOM 683 O O . HIS A 1 83 ? 3.992 26.753 4.319 1.00 88.44 83 HIS A O 1
ATOM 689 N N . GLU A 1 84 ? 1.998 27.264 5.180 1.00 85.88 84 GLU A N 1
ATOM 690 C CA . GLU A 1 84 ? 1.323 26.076 4.670 1.00 85.88 84 GLU A CA 1
ATOM 691 C C . GLU A 1 84 ? 1.299 25.971 3.142 1.00 85.88 84 GLU A C 1
ATOM 693 O O . GLU A 1 84 ? 1.438 24.874 2.597 1.00 85.88 84 GLU A O 1
ATOM 698 N N . TYR A 1 85 ? 1.140 27.093 2.437 1.00 89.44 85 TYR A N 1
ATOM 699 C CA . TYR A 1 85 ? 1.241 27.117 0.977 1.00 89.44 85 TYR A CA 1
ATOM 700 C C . TYR A 1 85 ? 2.622 26.637 0.517 1.00 89.44 85 TYR A C 1
ATOM 702 O O . TYR A 1 85 ? 2.723 25.769 -0.351 1.00 89.44 85 TYR A O 1
ATOM 710 N N . VAL A 1 86 ? 3.681 27.178 1.125 1.00 88.06 86 VAL A N 1
ATOM 711 C CA . VAL A 1 86 ? 5.070 26.822 0.810 1.00 88.06 86 VAL A CA 1
ATOM 712 C C . VAL A 1 86 ? 5.352 25.367 1.184 1.00 88.06 86 VAL A C 1
ATOM 714 O O . VAL A 1 86 ? 5.835 24.620 0.328 1.00 88.06 86 VAL A O 1
ATOM 717 N N . ARG A 1 87 ? 4.961 24.939 2.393 1.00 84.00 87 ARG A N 1
ATOM 718 C CA . ARG A 1 87 ? 5.135 23.571 2.907 1.00 84.00 87 ARG A CA 1
ATOM 719 C C . ARG A 1 87 ? 4.596 22.534 1.925 1.00 84.00 87 ARG A C 1
ATOM 721 O O . ARG A 1 87 ? 5.325 21.625 1.526 1.00 84.00 87 ARG A O 1
ATOM 728 N N . VAL A 1 88 ? 3.343 22.695 1.487 1.00 81.62 88 VAL A N 1
ATOM 729 C CA . VAL A 1 88 ? 2.666 21.743 0.589 1.00 81.62 88 VAL A CA 1
ATOM 730 C C . VAL A 1 88 ? 3.181 21.848 -0.848 1.00 81.62 88 VAL A C 1
ATOM 732 O O . VAL A 1 88 ? 3.404 20.827 -1.500 1.00 81.62 88 VAL A O 1
ATOM 735 N N . LEU A 1 89 ? 3.389 23.064 -1.364 1.00 84.38 89 LEU A N 1
ATOM 736 C CA . LEU A 1 89 ? 3.823 23.254 -2.749 1.00 84.38 89 LEU A CA 1
ATOM 737 C C . LEU A 1 89 ? 5.254 22.751 -2.981 1.00 84.38 89 LEU A C 1
ATOM 739 O O . LEU A 1 89 ? 5.532 22.108 -3.997 1.00 84.38 89 LEU A O 1
ATOM 743 N N . LEU A 1 90 ? 6.165 23.058 -2.056 1.00 80.19 90 LEU A N 1
ATOM 744 C CA . LEU A 1 90 ? 7.569 22.660 -2.151 1.00 80.19 90 LEU A CA 1
ATOM 745 C C . LEU A 1 90 ? 7.817 21.245 -1.619 1.00 80.19 90 LEU A C 1
ATOM 747 O O . LEU A 1 90 ? 8.824 20.633 -1.989 1.00 80.19 90 LEU A O 1
ATOM 751 N N . GLY A 1 91 ? 6.874 20.702 -0.844 1.00 70.88 91 GLY A N 1
ATOM 752 C CA . GLY A 1 91 ? 6.943 19.363 -0.272 1.00 70.88 91 GLY A CA 1
ATOM 753 C C . GLY A 1 91 ? 7.956 19.264 0.865 1.00 70.88 91 GLY A C 1
ATOM 754 O O . GLY A 1 91 ? 8.673 18.267 0.934 1.00 70.88 91 GLY A O 1
ATOM 755 N N . GLU A 1 92 ? 8.044 20.297 1.711 1.00 69.00 92 GLU A N 1
ATOM 756 C CA . GLU A 1 92 ? 8.886 20.294 2.921 1.00 69.00 92 GLU A CA 1
ATOM 757 C C . GLU A 1 92 ? 8.460 19.168 3.874 1.00 69.00 92 GLU A C 1
ATOM 759 O O . GLU A 1 92 ? 9.304 18.478 4.442 1.00 69.00 92 GLU A O 1
ATOM 764 N N . GLU A 1 93 ? 7.154 18.891 3.926 1.00 67.50 93 GLU A N 1
ATOM 765 C CA . GLU A 1 93 ? 6.583 17.674 4.493 1.00 67.50 93 GLU A CA 1
ATOM 766 C C . GLU A 1 93 ? 5.734 16.962 3.441 1.00 67.50 93 GLU A C 1
ATOM 768 O O . GLU A 1 93 ? 4.888 17.558 2.770 1.00 67.50 93 GLU A O 1
ATOM 773 N N . LEU A 1 94 ? 5.977 15.663 3.264 1.00 69.88 94 LEU A N 1
ATOM 774 C CA . LEU A 1 94 ? 5.277 14.885 2.250 1.00 69.88 94 LEU A CA 1
ATOM 775 C C . LEU A 1 94 ? 3.919 14.418 2.789 1.00 69.88 94 LEU A C 1
ATOM 777 O O . LEU A 1 94 ? 3.843 13.580 3.697 1.00 69.88 94 LEU A O 1
ATOM 781 N N . ASP A 1 95 ? 2.848 14.907 2.171 1.00 78.31 95 ASP A N 1
ATOM 782 C CA . ASP A 1 95 ? 1.508 14.339 2.307 1.00 78.31 95 ASP A CA 1
ATOM 783 C C . ASP A 1 95 ? 1.445 12.886 1.784 1.00 78.31 95 ASP A C 1
ATOM 785 O O . ASP A 1 95 ? 2.414 12.336 1.243 1.00 78.31 95 ASP A O 1
ATOM 789 N N . TRP A 1 96 ? 0.292 12.230 1.960 1.00 83.19 96 TRP A N 1
ATOM 790 C CA . TRP A 1 96 ? 0.101 10.845 1.516 1.00 83.19 96 TRP A CA 1
ATOM 791 C C . TRP A 1 96 ? 0.419 10.659 0.021 1.00 83.19 96 TRP A C 1
ATOM 793 O O . TRP A 1 96 ? 1.186 9.760 -0.334 1.00 83.19 96 TRP A O 1
ATOM 803 N N . CYS A 1 97 ? -0.114 11.520 -0.853 1.00 83.88 97 CYS A N 1
ATOM 804 C CA . CYS A 1 97 ? 0.079 11.383 -2.297 1.00 83.88 97 CYS A CA 1
ATOM 805 C C . CYS A 1 97 ? 1.540 11.616 -2.698 1.00 83.88 97 CYS A C 1
ATOM 807 O O . CYS A 1 97 ? 2.053 10.962 -3.607 1.00 83.88 97 CYS A O 1
ATOM 809 N N . SER A 1 98 ? 2.238 12.523 -2.018 1.00 83.38 98 SER A N 1
ATOM 810 C CA . SER A 1 98 ? 3.646 12.813 -2.258 1.00 83.38 98 SER A CA 1
ATOM 811 C C . SER A 1 98 ? 4.543 11.676 -1.784 1.00 83.38 98 SER A C 1
ATOM 813 O O . SER A 1 98 ? 5.457 11.301 -2.518 1.00 83.38 98 SER A O 1
ATOM 815 N N . LYS A 1 99 ? 4.252 11.062 -0.628 1.00 85.56 99 LYS A N 1
ATOM 816 C CA . LYS A 1 99 ? 4.927 9.836 -0.159 1.00 85.56 99 LYS A CA 1
ATOM 817 C C . LYS A 1 99 ? 4.730 8.686 -1.147 1.00 85.56 99 LYS A C 1
ATOM 819 O O . LYS A 1 99 ? 5.702 8.058 -1.566 1.00 85.56 99 LYS A O 1
ATOM 824 N N . TRP A 1 100 ? 3.487 8.457 -1.575 1.00 86.69 100 TRP A N 1
ATOM 825 C CA . TRP A 1 100 ? 3.153 7.444 -2.576 1.00 86.69 100 TRP A CA 1
ATOM 826 C C . TRP A 1 100 ? 3.891 7.681 -3.902 1.00 86.69 100 TRP A C 1
ATOM 828 O O . TRP A 1 100 ? 4.494 6.758 -4.451 1.00 86.69 100 TRP A O 1
ATOM 838 N N . ARG A 1 101 ? 3.924 8.931 -4.382 1.00 87.50 101 ARG A N 1
ATOM 839 C CA . ARG A 1 101 ? 4.625 9.317 -5.615 1.00 87.50 101 ARG A CA 1
ATOM 840 C C . ARG A 1 101 ? 6.126 9.064 -5.522 1.00 87.50 101 ARG A C 1
ATOM 842 O O . ARG A 1 101 ? 6.701 8.544 -6.472 1.00 87.50 101 ARG A O 1
ATOM 849 N N . VAL A 1 102 ? 6.763 9.421 -4.403 1.00 88.50 102 VAL A N 1
ATOM 850 C CA . VAL A 1 102 ? 8.195 9.152 -4.191 1.00 88.50 102 VAL A CA 1
ATOM 851 C C . VAL A 1 102 ? 8.470 7.652 -4.271 1.00 88.50 102 VAL A C 1
ATOM 853 O O . VAL A 1 102 ? 9.383 7.255 -4.990 1.00 88.50 102 VAL A O 1
ATOM 856 N N . ASN A 1 103 ? 7.651 6.824 -3.617 1.00 88.00 103 ASN A N 1
ATOM 857 C CA . ASN A 1 103 ? 7.790 5.370 -3.682 1.00 88.00 103 ASN A CA 1
ATOM 858 C C . ASN A 1 103 ? 7.702 4.847 -5.129 1.00 88.00 103 ASN A C 1
ATOM 860 O O . ASN A 1 103 ? 8.611 4.161 -5.596 1.00 88.00 103 ASN A O 1
ATOM 864 N N . CYS A 1 104 ? 6.661 5.242 -5.872 1.00 89.69 104 CYS A N 1
ATOM 865 C CA . CYS A 1 104 ? 6.462 4.805 -7.259 1.00 89.69 104 CYS A CA 1
ATOM 866 C C . CYS A 1 104 ? 7.607 5.251 -8.175 1.00 89.69 104 CYS A C 1
ATOM 868 O O . CYS A 1 104 ? 8.140 4.457 -8.947 1.00 89.69 104 CYS A O 1
ATOM 870 N N . ASN A 1 105 ? 8.045 6.505 -8.043 1.00 92.06 105 ASN A N 1
ATOM 871 C CA . ASN A 1 105 ? 9.148 7.052 -8.824 1.00 92.06 105 ASN A CA 1
ATOM 872 C C . ASN A 1 105 ? 10.464 6.311 -8.581 1.00 92.06 105 ASN A C 1
ATOM 874 O O . ASN A 1 105 ? 11.217 6.065 -9.523 1.00 92.06 105 ASN A O 1
ATOM 878 N N . VAL A 1 106 ? 10.765 5.997 -7.318 1.00 91.31 106 VAL A N 1
ATOM 879 C CA . VAL A 1 106 ? 11.994 5.291 -6.951 1.00 91.31 106 VAL A CA 1
ATOM 880 C C . VAL A 1 106 ? 11.967 3.868 -7.498 1.00 91.31 106 VAL A C 1
ATOM 882 O O . VAL A 1 106 ? 12.940 3.462 -8.132 1.00 91.31 106 VAL A O 1
ATOM 885 N N . ALA A 1 107 ? 10.856 3.145 -7.332 1.00 91.94 107 ALA A N 1
ATOM 886 C CA . ALA A 1 107 ? 10.702 1.795 -7.867 1.00 91.94 107 ALA A CA 1
ATOM 887 C C . ALA A 1 107 ? 10.800 1.771 -9.401 1.00 91.94 107 ALA A C 1
ATOM 889 O O . ALA A 1 107 ? 11.574 0.992 -9.956 1.00 91.94 107 ALA A O 1
ATOM 890 N N . ALA A 1 108 ? 10.101 2.676 -10.091 1.00 93.06 108 ALA A N 1
ATOM 891 C CA . ALA A 1 108 ? 10.151 2.776 -11.545 1.00 93.06 108 ALA A CA 1
ATOM 892 C C . ALA A 1 108 ? 11.563 3.115 -12.042 1.00 93.06 108 ALA A C 1
ATOM 894 O O . ALA A 1 108 ? 12.109 2.399 -12.879 1.00 93.06 108 ALA A O 1
ATOM 895 N N . MET A 1 109 ? 12.205 4.143 -11.478 1.00 93.00 109 MET A N 1
ATOM 896 C CA . MET A 1 109 ? 13.571 4.516 -11.854 1.00 93.00 109 MET A CA 1
ATOM 897 C C . MET A 1 109 ? 14.570 3.383 -11.603 1.00 93.00 109 MET A C 1
ATOM 899 O O . MET A 1 109 ? 15.454 3.160 -12.430 1.00 93.00 109 MET A O 1
ATOM 903 N N . HIS A 1 110 ? 14.449 2.682 -10.473 1.00 93.56 110 HIS A N 1
ATOM 904 C CA . HIS A 1 110 ? 15.294 1.536 -10.164 1.00 93.56 110 HIS A CA 1
ATOM 905 C C . HIS A 1 110 ? 15.095 0.422 -11.196 1.00 93.56 110 HIS A C 1
ATOM 907 O O . HIS A 1 110 ? 16.072 -0.014 -11.795 1.00 93.56 110 HIS A O 1
ATOM 913 N N . SER A 1 111 ? 13.845 0.045 -11.484 1.00 92.94 111 SER A N 1
ATOM 914 C CA . SER A 1 111 ? 13.528 -0.997 -12.468 1.00 92.94 111 SER A CA 1
ATOM 915 C C . SER A 1 111 ? 14.083 -0.698 -13.865 1.00 92.94 111 SER A C 1
ATOM 917 O O . SER A 1 111 ? 14.611 -1.595 -14.516 1.00 92.94 111 SER A O 1
ATOM 919 N N . VAL A 1 112 ? 14.042 0.565 -14.303 1.00 92.00 112 VAL A N 1
ATOM 920 C CA . VAL A 1 112 ? 14.602 0.990 -15.594 1.00 92.00 112 VAL A CA 1
ATOM 921 C C . VAL A 1 112 ? 16.124 0.856 -15.592 1.00 92.00 112 VAL A C 1
ATOM 923 O O . VAL A 1 112 ? 16.703 0.330 -16.538 1.00 92.00 112 VAL A O 1
ATOM 926 N N . ARG A 1 113 ? 16.792 1.295 -14.517 1.00 90.25 113 ARG A N 1
ATOM 927 C CA . ARG A 1 113 ? 18.261 1.246 -14.417 1.00 90.25 113 ARG A CA 1
ATOM 928 C C . ARG A 1 113 ? 18.823 -0.166 -14.328 1.00 90.25 113 ARG A C 1
ATOM 930 O O . ARG A 1 113 ? 19.961 -0.379 -14.729 1.00 90.25 113 ARG A O 1
ATOM 937 N N . THR A 1 114 ? 18.056 -1.099 -13.785 1.00 88.19 114 THR A N 1
ATOM 938 C CA . THR A 1 114 ? 18.487 -2.484 -13.574 1.00 88.19 114 THR A CA 1
ATOM 939 C C . THR A 1 114 ? 17.919 -3.440 -14.620 1.00 88.19 114 THR A C 1
ATOM 941 O O . THR A 1 114 ? 18.084 -4.648 -14.498 1.00 88.19 114 THR A O 1
ATOM 944 N N . MET A 1 115 ? 17.281 -2.903 -15.671 1.00 77.81 115 MET A N 1
ATOM 945 C CA . MET A 1 115 ? 16.662 -3.666 -16.762 1.00 77.81 115 MET A CA 1
ATOM 946 C C . MET A 1 115 ? 15.639 -4.704 -16.275 1.00 77.81 115 MET A C 1
ATOM 948 O O . MET A 1 115 ? 15.577 -5.810 -16.800 1.00 77.81 115 MET A O 1
ATOM 952 N N . LYS A 1 116 ? 14.817 -4.322 -15.289 1.00 74.12 116 LYS A N 1
ATOM 953 C CA . LYS A 1 116 ? 13.810 -5.164 -14.629 1.00 74.12 116 LYS A CA 1
ATOM 954 C C . LYS A 1 116 ? 14.417 -6.452 -14.050 1.00 74.12 116 LYS A C 1
ATOM 956 O O . LYS A 1 116 ? 14.379 -7.524 -14.644 1.00 74.12 116 LYS A O 1
ATOM 961 N N . VAL A 1 117 ? 14.920 -6.328 -12.830 1.00 81.12 117 VAL A N 1
ATOM 962 C CA . VAL A 1 117 ? 15.354 -7.463 -12.006 1.00 81.12 117 VAL A CA 1
ATOM 963 C C . VAL A 1 117 ? 14.165 -8.330 -11.559 1.00 81.12 117 VAL A C 1
ATOM 965 O O . VAL A 1 117 ? 13.032 -7.846 -11.476 1.00 81.12 117 VAL A O 1
ATOM 968 N N . GLY A 1 118 ? 14.421 -9.613 -11.286 1.00 87.06 118 GLY A N 1
ATOM 969 C CA . GLY A 1 118 ? 13.383 -10.632 -11.090 1.00 87.06 118 GLY A CA 1
ATOM 970 C C . GLY A 1 118 ? 12.518 -10.435 -9.843 1.00 87.06 118 GLY A C 1
ATOM 971 O O . GLY A 1 118 ? 11.370 -10.870 -9.821 1.00 87.06 118 GLY A O 1
ATOM 972 N N . GLY A 1 119 ? 12.999 -9.740 -8.807 1.00 92.62 119 GLY A N 1
ATOM 973 C CA . GLY A 1 119 ? 12.179 -9.499 -7.616 1.00 92.62 119 GLY A CA 1
ATOM 974 C C . GLY A 1 119 ? 10.926 -8.663 -7.867 1.00 92.62 119 GLY A C 1
ATOM 975 O O . GLY A 1 119 ? 9.958 -8.801 -7.122 1.00 92.62 119 GLY A O 1
ATOM 976 N N . TYR A 1 120 ? 10.881 -7.852 -8.931 1.00 94.12 120 TYR A N 1
ATOM 977 C CA . TYR A 1 120 ? 9.662 -7.120 -9.293 1.00 94.12 120 TYR A CA 1
ATOM 978 C C . TYR A 1 120 ? 8.527 -8.021 -9.790 1.00 94.12 120 TYR A C 1
ATOM 980 O O . TYR A 1 120 ? 7.377 -7.582 -9.803 1.00 94.12 120 TYR A O 1
ATOM 988 N N . ASP A 1 121 ? 8.808 -9.273 -10.162 1.00 93.44 121 ASP A N 1
ATOM 989 C CA . ASP A 1 121 ? 7.762 -10.221 -10.554 1.00 93.44 121 ASP A CA 1
ATOM 990 C C . ASP A 1 121 ? 6.833 -10.566 -9.376 1.00 93.44 121 ASP A C 1
ATOM 992 O O . ASP A 1 121 ? 5.698 -10.983 -9.592 1.00 93.44 121 ASP A O 1
ATOM 996 N N . MET A 1 122 ? 7.257 -10.296 -8.134 1.00 95.06 122 MET A N 1
ATOM 997 C CA . MET A 1 122 ? 6.437 -10.442 -6.923 1.00 95.06 122 MET A CA 1
ATOM 998 C C . MET A 1 122 ? 5.294 -9.423 -6.816 1.00 95.06 122 MET A C 1
ATOM 1000 O O . MET A 1 122 ? 4.433 -9.557 -5.956 1.00 95.06 122 MET A O 1
ATOM 1004 N N . GLU A 1 123 ? 5.227 -8.419 -7.694 1.00 92.06 123 GLU A N 1
ATOM 1005 C CA . GLU A 1 123 ? 4.030 -7.570 -7.815 1.00 92.06 123 GLU A CA 1
ATOM 1006 C C . GLU A 1 123 ? 2.859 -8.320 -8.469 1.00 92.06 123 GLU A C 1
ATOM 1008 O O . GLU A 1 123 ? 1.699 -7.922 -8.332 1.00 92.06 123 GLU A O 1
ATOM 1013 N N . ASN A 1 124 ? 3.135 -9.425 -9.172 1.00 92.69 124 ASN A N 1
ATOM 1014 C CA . ASN A 1 124 ? 2.101 -10.360 -9.581 1.00 92.69 124 ASN A CA 1
ATOM 1015 C C . ASN A 1 124 ? 1.701 -11.228 -8.379 1.00 92.69 124 ASN A C 1
ATOM 1017 O O . ASN A 1 124 ? 2.488 -12.037 -7.893 1.00 92.69 124 ASN A O 1
ATOM 1021 N N . LYS A 1 125 ? 0.444 -11.089 -7.943 1.00 92.75 125 LYS A N 1
ATOM 1022 C CA . LYS A 1 125 ? -0.101 -11.805 -6.780 1.00 92.75 125 LYS A CA 1
ATOM 1023 C C . LYS A 1 125 ? 0.053 -13.323 -6.872 1.00 92.75 125 LYS A C 1
ATOM 1025 O O . LYS A 1 125 ? 0.355 -13.955 -5.872 1.00 92.75 125 LYS A O 1
ATOM 1030 N N . TRP A 1 126 ? -0.144 -13.914 -8.049 1.00 94.56 126 TRP A N 1
ATOM 1031 C CA . TRP A 1 126 ? -0.000 -15.361 -8.205 1.00 94.56 126 TRP A CA 1
ATOM 1032 C C . TRP A 1 126 ? 1.463 -15.795 -8.075 1.00 94.56 126 TRP A C 1
ATOM 1034 O O . TRP A 1 126 ? 1.765 -16.676 -7.275 1.00 94.56 126 TRP A O 1
ATOM 1044 N N . ALA A 1 127 ? 2.376 -15.116 -8.778 1.00 94.50 127 ALA A N 1
ATOM 1045 C CA . ALA A 1 127 ? 3.811 -15.397 -8.690 1.00 94.50 127 ALA A CA 1
ATOM 1046 C C . ALA A 1 127 ? 4.349 -15.217 -7.261 1.00 94.50 127 ALA A C 1
ATOM 1048 O O . ALA A 1 127 ? 5.213 -15.975 -6.821 1.00 94.50 127 ALA A O 1
ATOM 1049 N N . PHE A 1 128 ? 3.819 -14.234 -6.528 1.00 96.19 128 PHE A N 1
ATOM 1050 C CA . PHE A 1 128 ? 4.112 -14.022 -5.116 1.00 96.19 128 PHE A CA 1
ATOM 1051 C C . PHE A 1 128 ? 3.711 -15.225 -4.253 1.00 96.19 128 PHE A C 1
ATOM 1053 O O . PHE A 1 128 ? 4.554 -15.755 -3.529 1.00 96.19 128 PHE A O 1
ATOM 1060 N N . LEU A 1 129 ? 2.460 -15.686 -4.353 1.00 95.19 129 LEU A N 1
ATOM 1061 C CA . LEU A 1 129 ? 1.969 -16.817 -3.560 1.00 95.19 129 LEU A CA 1
ATOM 1062 C C . LEU A 1 129 ? 2.699 -18.119 -3.910 1.00 95.19 129 LEU A C 1
ATOM 1064 O O . LEU A 1 129 ? 3.112 -18.848 -3.011 1.00 95.19 129 LEU A O 1
ATOM 1068 N N . GLU A 1 130 ? 2.910 -18.387 -5.200 1.00 94.38 130 GLU A N 1
ATOM 1069 C CA . GLU A 1 130 ? 3.614 -19.581 -5.676 1.00 94.38 130 GLU A CA 1
ATOM 1070 C C . GLU A 1 130 ? 5.067 -19.610 -5.182 1.00 94.38 130 GLU A C 1
ATOM 1072 O O . GLU A 1 130 ? 5.509 -20.591 -4.578 1.00 94.38 130 GLU A O 1
ATOM 1077 N N . LYS A 1 131 ? 5.806 -18.507 -5.367 1.00 95.69 131 LYS A N 1
ATOM 1078 C CA . LYS A 1 131 ? 7.196 -18.409 -4.909 1.00 95.69 131 LYS A CA 1
ATOM 1079 C C . LYS A 1 131 ? 7.292 -18.441 -3.385 1.00 95.69 131 LYS A C 1
ATOM 1081 O O . LYS A 1 131 ? 8.192 -19.087 -2.854 1.00 95.69 131 LYS A O 1
ATOM 1086 N N . GLY A 1 132 ? 6.384 -17.760 -2.687 1.00 95.75 132 GLY A N 1
ATOM 1087 C CA . GLY A 1 132 ? 6.339 -17.742 -1.227 1.00 95.75 132 GLY A CA 1
ATOM 1088 C C . GLY A 1 132 ? 6.134 -19.142 -0.659 1.00 95.75 132 GLY A C 1
ATOM 1089 O O . GLY A 1 132 ? 6.938 -19.590 0.158 1.00 95.75 132 GLY A O 1
ATOM 1090 N N . ALA A 1 133 ? 5.146 -19.877 -1.176 1.00 93.56 133 ALA A N 1
ATOM 1091 C CA . ALA A 1 133 ? 4.900 -21.265 -0.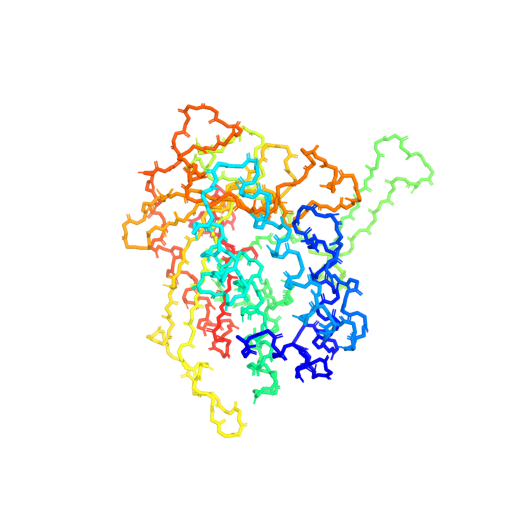797 1.00 93.56 133 ALA A CA 1
ATOM 1092 C C . ALA A 1 133 ? 6.111 -22.170 -1.088 1.00 93.56 133 ALA A C 1
ATOM 1094 O O . ALA A 1 133 ? 6.527 -22.934 -0.217 1.00 93.56 133 ALA A O 1
ATOM 1095 N N . ALA A 1 134 ? 6.729 -22.043 -2.268 1.00 95.31 134 ALA A N 1
ATOM 1096 C CA . ALA A 1 134 ? 7.910 -22.824 -2.642 1.00 95.31 134 ALA A CA 1
ATOM 1097 C C . ALA A 1 134 ? 9.130 -22.565 -1.735 1.00 95.31 134 ALA A C 1
ATOM 1099 O O . ALA A 1 134 ? 9.947 -23.461 -1.525 1.00 95.31 134 ALA A O 1
ATOM 1100 N N . LEU A 1 135 ? 9.252 -21.352 -1.187 1.00 95.75 135 LEU A N 1
ATOM 1101 C CA . LEU A 1 135 ? 10.326 -20.955 -0.271 1.00 95.75 135 LEU A CA 1
ATOM 1102 C C . LEU A 1 135 ? 9.969 -21.149 1.211 1.00 95.75 135 LEU A C 1
ATOM 1104 O O . LEU A 1 135 ? 10.785 -20.836 2.076 1.00 95.75 135 LEU A O 1
ATOM 1108 N N . GLY A 1 136 ? 8.771 -21.654 1.519 1.00 94.38 136 GLY A N 1
ATOM 1109 C CA . GLY A 1 136 ? 8.297 -21.825 2.893 1.00 94.38 136 GLY A CA 1
ATOM 1110 C C . GLY A 1 136 ? 7.984 -20.511 3.616 1.00 94.38 136 GLY A C 1
ATOM 1111 O O . GLY A 1 136 ? 7.925 -20.492 4.844 1.00 94.38 136 GLY A O 1
ATOM 1112 N N . VAL A 1 137 ? 7.787 -19.414 2.880 1.00 95.31 137 VAL A N 1
ATOM 1113 C CA . VAL A 1 137 ? 7.305 -18.146 3.435 1.00 95.31 137 VAL A CA 1
ATOM 1114 C C . VAL A 1 137 ? 5.813 -18.295 3.766 1.00 95.31 137 VAL A C 1
ATOM 1116 O O . VAL A 1 137 ? 5.044 -18.695 2.889 1.00 95.31 137 VAL A O 1
ATOM 1119 N N . PRO A 1 138 ? 5.370 -17.963 4.995 1.00 94.75 138 PRO A N 1
ATOM 1120 C CA . PRO A 1 138 ? 3.954 -17.938 5.355 1.00 94.75 138 PRO A CA 1
ATOM 1121 C C . PRO A 1 138 ? 3.168 -16.922 4.515 1.00 94.75 138 PRO A C 1
ATOM 1123 O O . PRO A 1 138 ? 3.090 -15.741 4.851 1.00 94.75 138 PRO A O 1
ATOM 1126 N N . VAL A 1 139 ? 2.571 -17.380 3.419 1.00 94.81 139 VAL A N 1
ATOM 1127 C CA . VAL A 1 139 ? 1.687 -16.592 2.550 1.00 94.81 139 VAL A CA 1
ATOM 1128 C C . VAL A 1 139 ? 0.219 -16.946 2.780 1.00 94.81 139 VAL A C 1
ATOM 1130 O O . VAL A 1 139 ? -0.100 -17.958 3.408 1.00 94.81 139 VAL A O 1
ATOM 1133 N N . SER A 1 140 ? -0.687 -16.093 2.306 1.00 92.81 140 SER A N 1
ATOM 1134 C CA . SER A 1 140 ? -2.126 -16.313 2.428 1.00 92.81 140 SER A CA 1
ATOM 1135 C C . SER A 1 140 ? -2.547 -17.653 1.789 1.00 92.81 140 SER A C 1
ATOM 1137 O O . SER A 1 140 ? -2.173 -17.948 0.650 1.00 92.81 140 SER A O 1
ATOM 1139 N N . PRO A 1 141 ? -3.313 -18.501 2.505 1.00 90.00 141 PRO A N 1
ATOM 1140 C CA . PRO A 1 141 ? -3.613 -19.850 2.042 1.00 90.00 141 PRO A CA 1
ATOM 1141 C C . PRO A 1 141 ? -4.500 -19.832 0.793 1.00 90.00 141 PRO A C 1
ATOM 1143 O O . PRO A 1 141 ? -5.506 -19.120 0.722 1.00 90.00 141 PRO A O 1
ATOM 1146 N N . ILE A 1 142 ? -4.137 -20.656 -0.187 1.00 91.69 142 ILE A N 1
ATOM 1147 C CA . ILE A 1 142 ? -4.932 -20.922 -1.390 1.00 91.69 142 ILE A CA 1
ATOM 1148 C C . ILE A 1 142 ? -5.730 -22.203 -1.158 1.00 91.69 142 ILE A C 1
ATOM 1150 O O . ILE A 1 142 ? -5.233 -23.155 -0.559 1.00 91.69 142 ILE A O 1
ATOM 1154 N N . LEU A 1 143 ? -6.978 -22.229 -1.620 1.00 91.00 143 LEU A N 1
ATOM 1155 C CA . LEU A 1 143 ? -7.774 -23.449 -1.589 1.00 91.00 143 LEU A CA 1
ATOM 1156 C C . LEU A 1 143 ? -7.332 -24.383 -2.720 1.00 91.00 143 LEU A C 1
ATOM 1158 O O . LEU A 1 143 ? -7.357 -23.991 -3.888 1.00 91.00 143 LEU A O 1
ATOM 1162 N N . ASP A 1 144 ? -6.980 -25.617 -2.362 1.00 90.25 144 ASP A N 1
ATOM 1163 C CA . ASP A 1 144 ? -6.632 -26.686 -3.304 1.00 90.25 144 ASP A CA 1
ATOM 1164 C C . ASP A 1 144 ? -7.898 -27.228 -3.985 1.00 90.25 144 ASP A C 1
ATOM 1166 O O . ASP A 1 144 ? -8.528 -28.193 -3.547 1.00 90.25 144 ASP A O 1
ATOM 1170 N N . LEU A 1 145 ? -8.349 -26.504 -5.007 1.00 92.69 145 LEU A N 1
ATOM 1171 C CA . LEU A 1 145 ? -9.499 -26.863 -5.826 1.00 92.69 145 LEU A CA 1
ATOM 1172 C C . LEU A 1 145 ? -9.337 -26.314 -7.247 1.00 92.69 145 LEU A C 1
ATOM 1174 O O . LEU A 1 145 ? -8.871 -25.186 -7.420 1.00 92.69 145 LEU A O 1
ATOM 1178 N N . PRO A 1 146 ? -9.787 -27.047 -8.279 1.00 92.88 146 PRO A N 1
ATOM 1179 C CA . PRO A 1 146 ? -9.561 -26.643 -9.664 1.00 92.88 146 PRO A CA 1
ATOM 1180 C C . PRO A 1 146 ? -10.393 -25.426 -10.102 1.00 92.88 146 PRO A C 1
ATOM 1182 O O . PRO A 1 146 ? -10.035 -24.696 -11.030 1.00 92.88 146 PRO A O 1
ATOM 1185 N N . GLY A 1 147 ? -11.520 -25.176 -9.434 1.00 93.62 147 GLY A N 1
ATOM 1186 C CA . GLY A 1 147 ? -12.378 -24.026 -9.688 1.00 93.62 147 GLY A CA 1
ATOM 1187 C C . GLY A 1 147 ? -13.622 -23.998 -8.802 1.00 93.62 147 GLY A C 1
ATOM 1188 O O . GLY A 1 147 ? -13.956 -24.979 -8.140 1.00 93.62 147 GLY A O 1
ATOM 1189 N N . LEU A 1 148 ? -14.325 -22.867 -8.806 1.00 95.00 148 LEU A N 1
ATOM 1190 C CA . LEU A 1 148 ? -15.562 -22.644 -8.059 1.00 95.00 148 LEU A CA 1
ATOM 1191 C C . LEU A 1 148 ? -16.757 -22.490 -8.996 1.00 95.00 148 LEU A C 1
ATOM 1193 O O . LEU A 1 148 ? -16.691 -21.776 -9.991 1.00 95.00 148 LEU A O 1
ATOM 1197 N N . CYS A 1 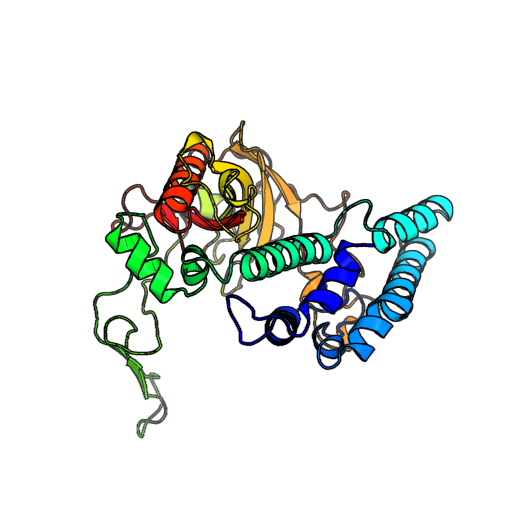149 ? -17.883 -23.094 -8.620 1.00 94.25 149 CYS A N 1
ATOM 1198 C CA . CYS A 1 149 ? -19.191 -22.802 -9.197 1.00 94.25 149 CYS A CA 1
ATOM 1199 C C . CYS A 1 149 ? -20.028 -22.045 -8.159 1.00 94.25 149 CYS A C 1
ATOM 1201 O O . CYS A 1 149 ? -20.410 -22.620 -7.140 1.00 94.25 149 CYS A O 1
ATOM 1203 N N . ILE A 1 150 ? -20.353 -20.782 -8.426 1.00 94.25 150 ILE A N 1
ATOM 1204 C CA . ILE A 1 150 ? -21.187 -19.938 -7.560 1.00 94.25 150 ILE A CA 1
ATOM 1205 C C . ILE A 1 150 ? -22.570 -19.810 -8.194 1.00 94.25 150 ILE A C 1
ATOM 1207 O O . ILE A 1 150 ? -22.677 -19.524 -9.384 1.00 94.25 150 ILE A O 1
ATOM 1211 N N . LYS A 1 151 ? -23.629 -20.052 -7.412 1.00 95.06 151 LYS A N 1
ATOM 1212 C CA . LYS A 1 151 ? -25.018 -20.018 -7.887 1.00 95.06 151 LYS A CA 1
ATOM 1213 C C . LYS A 1 151 ? -25.857 -19.061 -7.054 1.00 95.06 151 LYS A C 1
ATOM 1215 O O . LYS A 1 151 ? -25.856 -19.153 -5.826 1.00 95.06 151 LYS A O 1
ATOM 1220 N N . HIS A 1 152 ? -26.615 -18.190 -7.710 1.00 94.38 152 HIS A N 1
ATOM 1221 C CA . HIS A 1 152 ? -27.647 -17.411 -7.042 1.00 94.38 152 HIS A CA 1
ATOM 1222 C C . HIS A 1 152 ? -28.830 -18.314 -6.659 1.00 94.38 152 HIS A C 1
ATOM 1224 O O . HIS A 1 152 ? -29.291 -19.128 -7.457 1.00 94.38 152 HIS A O 1
ATOM 1230 N N . LYS A 1 153 ? -29.341 -18.171 -5.429 1.00 94.31 153 LYS A N 1
ATOM 1231 C CA . LYS A 1 153 ? -30.340 -19.094 -4.854 1.00 94.31 153 LYS A CA 1
ATOM 1232 C C . LYS A 1 153 ? -31.690 -19.132 -5.585 1.00 94.31 153 LYS A C 1
ATOM 1234 O O . LYS A 1 153 ? -32.392 -20.126 -5.466 1.00 94.31 153 LYS A O 1
ATOM 1239 N N . ASN A 1 154 ? -32.045 -18.062 -6.304 1.00 93.81 154 ASN A N 1
ATOM 1240 C CA . ASN A 1 154 ? -33.379 -17.862 -6.888 1.00 93.81 154 ASN A CA 1
ATOM 1241 C C . ASN A 1 154 ? -33.358 -17.500 -8.387 1.00 93.81 154 ASN A C 1
ATOM 1243 O O . ASN A 1 154 ? -34.389 -17.102 -8.918 1.00 93.81 154 ASN A O 1
ATOM 1247 N N . GLU A 1 155 ? -32.206 -17.555 -9.064 1.00 88.94 155 GLU A N 1
ATOM 1248 C CA . GLU A 1 155 ? -32.147 -17.264 -10.506 1.00 88.94 155 GLU A CA 1
ATOM 1249 C C . GLU A 1 155 ? -32.144 -18.560 -11.316 1.00 88.94 155 GLU A C 1
ATOM 1251 O O . GLU A 1 155 ? -31.223 -19.374 -11.226 1.00 88.94 155 GLU A O 1
ATOM 1256 N N . GLU A 1 156 ? -33.201 -18.750 -12.102 1.00 87.25 156 GLU A N 1
ATOM 1257 C CA . GLU A 1 156 ? -33.387 -19.917 -12.961 1.00 87.25 156 GLU A CA 1
ATOM 1258 C C . GLU A 1 156 ? -32.717 -19.738 -14.336 1.00 87.25 156 GLU A C 1
ATOM 1260 O O . GLU A 1 156 ? -32.139 -18.698 -14.658 1.00 87.25 156 GLU A O 1
ATOM 1265 N N . GLY A 1 157 ? -32.757 -20.786 -15.164 1.00 82.56 157 GLY A N 1
ATOM 1266 C CA . GLY A 1 157 ? -32.277 -20.725 -16.551 1.00 82.56 157 GLY A CA 1
ATOM 1267 C C . GLY A 1 157 ? -30.759 -20.575 -16.709 1.00 82.56 157 GLY A C 1
ATOM 1268 O O . GLY A 1 157 ? -30.292 -20.239 -17.791 1.00 82.56 157 GLY A O 1
ATOM 1269 N N . GLY A 1 158 ? -29.981 -20.808 -15.647 1.00 84.00 158 GLY A N 1
ATOM 1270 C CA . GLY A 1 158 ? -28.518 -20.700 -15.671 1.00 84.00 158 GLY A CA 1
ATOM 1271 C C . GLY A 1 158 ? -27.971 -19.270 -15.583 1.00 84.00 158 GLY A C 1
ATOM 1272 O O . GLY A 1 158 ? -26.755 -19.108 -15.580 1.00 84.00 158 GLY A O 1
ATOM 1273 N N . MET A 1 159 ? -28.829 -18.248 -15.465 1.00 82.88 159 MET A N 1
ATOM 1274 C CA . MET A 1 159 ? -28.415 -16.834 -15.475 1.00 82.88 159 MET A CA 1
ATOM 1275 C C . MET A 1 159 ? -27.635 -16.404 -14.225 1.00 82.88 159 MET A C 1
ATOM 1277 O O . MET A 1 159 ? -26.812 -15.500 -14.312 1.00 82.88 159 MET A O 1
ATOM 1281 N N . GLY A 1 160 ? -27.836 -17.095 -13.101 1.00 88.56 160 GLY A N 1
ATOM 1282 C CA . GLY A 1 160 ? -27.133 -16.835 -11.844 1.00 88.56 160 GLY A CA 1
ATOM 1283 C C . GLY A 1 160 ? -25.988 -17.805 -11.550 1.00 88.56 160 GLY A C 1
ATOM 1284 O O . GLY A 1 160 ? -25.643 -17.973 -10.382 1.00 88.56 160 GLY A O 1
ATOM 1285 N N . ILE A 1 161 ? -25.466 -18.523 -12.553 1.00 93.38 161 ILE A N 1
ATOM 1286 C CA . ILE A 1 161 ? -24.398 -19.520 -12.379 1.00 93.38 161 ILE A CA 1
ATOM 1287 C C . ILE A 1 161 ? -23.084 -18.975 -12.941 1.00 93.38 161 ILE A C 1
ATOM 1289 O O . ILE A 1 161 ? -22.972 -18.703 -14.134 1.00 93.38 161 ILE A O 1
ATOM 1293 N N . HIS A 1 162 ? -22.061 -18.898 -12.094 1.00 94.69 162 HIS A N 1
ATOM 1294 C CA . HIS A 1 162 ? -20.723 -18.449 -12.467 1.00 94.69 162 HIS A CA 1
ATOM 1295 C C . HIS A 1 162 ? -19.688 -19.533 -12.178 1.00 94.69 162 HIS A C 1
ATOM 1297 O O . HIS A 1 162 ? -19.632 -20.063 -11.068 1.00 94.69 162 HIS A O 1
ATOM 1303 N N . PHE A 1 163 ? -18.853 -19.838 -13.172 1.00 94.19 163 PHE A N 1
ATOM 1304 C CA . PHE A 1 163 ? -17.721 -20.752 -13.040 1.00 94.19 163 PHE A CA 1
ATOM 1305 C C . PHE A 1 163 ? -16.417 -19.958 -13.046 1.00 94.19 163 PHE A C 1
ATOM 1307 O O . PHE A 1 163 ? -16.150 -19.200 -13.976 1.00 94.19 163 PHE A O 1
ATOM 1314 N N . TYR A 1 164 ? -15.600 -20.163 -12.022 1.00 95.31 164 TYR A N 1
ATOM 1315 C CA . TYR A 1 164 ? -14.298 -19.530 -11.857 1.00 95.31 164 TYR A CA 1
ATOM 1316 C C . TYR A 1 164 ? -13.227 -20.609 -11.866 1.00 95.31 164 TYR A C 1
ATOM 1318 O O . TYR A 1 164 ? -13.248 -21.504 -11.025 1.00 95.31 164 TYR A O 1
ATOM 1326 N N . LYS A 1 165 ? -12.292 -20.535 -12.813 1.00 95.50 165 LYS A N 1
ATOM 1327 C CA . LYS A 1 165 ? -11.148 -21.448 -12.877 1.00 95.50 165 LYS A CA 1
ATOM 1328 C C . LYS A 1 165 ? -10.021 -20.917 -11.990 1.00 95.50 165 LYS A C 1
ATOM 1330 O O . LYS A 1 165 ? -9.682 -19.738 -12.098 1.00 95.50 165 LYS A O 1
ATOM 1335 N N . ASN A 1 166 ? -9.467 -21.773 -11.134 1.00 94.81 166 ASN A N 1
ATOM 1336 C CA . ASN A 1 166 ? -8.405 -21.391 -10.206 1.00 94.81 166 ASN A CA 1
ATOM 1337 C C . ASN A 1 166 ? -7.084 -21.129 -10.951 1.00 94.81 166 ASN A C 1
ATOM 1339 O O . ASN A 1 166 ? -6.769 -21.824 -11.919 1.00 94.81 166 ASN A O 1
ATOM 1343 N N . ALA A 1 167 ? -6.296 -20.162 -10.485 1.00 94.12 167 ALA A N 1
ATOM 1344 C CA . ALA A 1 167 ? -4.977 -19.826 -11.015 1.00 94.12 167 ALA A CA 1
ATOM 1345 C C . ALA A 1 167 ? -4.001 -21.010 -10.966 1.00 94.12 167 ALA A C 1
ATOM 1347 O O . ALA A 1 167 ? -3.228 -21.191 -11.904 1.00 94.12 167 ALA A O 1
ATOM 1348 N N . MET A 1 168 ? -4.127 -21.885 -9.962 1.00 91.38 168 MET A N 1
ATOM 1349 C CA . MET A 1 168 ? -3.335 -23.121 -9.874 1.00 91.38 168 MET A CA 1
ATOM 1350 C C . MET A 1 168 ? -3.555 -24.088 -11.049 1.00 91.38 168 MET A C 1
ATOM 1352 O O . MET A 1 168 ? -2.663 -24.855 -11.387 1.00 91.38 168 MET A O 1
ATOM 1356 N N . GLU A 1 169 ? -4.708 -24.006 -11.719 1.00 93.19 169 GLU A N 1
ATOM 1357 C CA . GLU A 1 169 ? -5.043 -24.796 -12.913 1.00 93.19 169 GLU A CA 1
ATOM 1358 C C . GLU A 1 169 ? -4.870 -23.992 -14.216 1.00 93.19 169 GLU A C 1
ATOM 1360 O O . GLU A 1 169 ? -5.401 -24.356 -15.273 1.00 93.19 169 GLU A O 1
ATOM 1365 N N . GLY A 1 170 ? -4.200 -22.838 -14.156 1.00 91.19 170 GLY A N 1
ATOM 1366 C CA . GLY A 1 170 ? -4.074 -21.907 -15.277 1.00 91.19 170 GLY A CA 1
ATOM 1367 C C . GLY A 1 170 ? -5.369 -21.149 -15.589 1.00 91.19 170 GLY A C 1
ATOM 1368 O O . GLY A 1 170 ? -5.701 -20.957 -16.759 1.00 91.19 170 GLY A O 1
ATOM 1369 N N . GLY A 1 171 ? -6.166 -20.821 -14.569 1.00 93.88 171 GLY A N 1
ATOM 1370 C CA . GLY A 1 171 ? -7.238 -19.821 -14.642 1.00 93.88 171 GLY A CA 1
ATOM 1371 C C . GLY A 1 171 ? -6.777 -18.422 -14.209 1.00 93.88 171 GLY A C 1
ATOM 1372 O O . GLY A 1 171 ? -5.617 -18.219 -13.871 1.00 93.88 171 GLY A O 1
ATOM 1373 N N . ASP A 1 172 ? -7.699 -17.458 -14.186 1.00 93.38 172 ASP A N 1
ATOM 1374 C CA . ASP A 1 172 ? -7.391 -16.057 -13.835 1.00 93.38 172 ASP A CA 1
ATOM 1375 C C . ASP A 1 172 ? -7.652 -15.712 -12.356 1.00 93.38 172 ASP A C 1
ATOM 1377 O O . ASP A 1 172 ? -7.334 -14.611 -11.903 1.00 93.38 172 ASP A O 1
ATOM 1381 N N . TRP A 1 173 ? -8.269 -16.620 -11.593 1.00 94.69 173 TRP A N 1
ATOM 1382 C CA . TRP A 1 173 ? -8.777 -16.327 -10.252 1.00 94.69 173 TRP A CA 1
ATOM 1383 C C . TRP A 1 173 ? -7.979 -17.047 -9.176 1.00 94.69 173 TRP A C 1
ATOM 1385 O O . TRP A 1 173 ? -7.878 -18.269 -9.188 1.00 94.69 173 TRP A O 1
ATOM 1395 N N . ILE A 1 174 ? -7.482 -16.300 -8.194 1.00 94.56 174 ILE A N 1
ATOM 1396 C CA . ILE A 1 174 ? -6.931 -16.878 -6.968 1.00 94.56 174 ILE A CA 1
ATOM 1397 C C . ILE A 1 174 ? -8.103 -17.143 -6.027 1.00 94.56 174 ILE A C 1
ATOM 1399 O O . ILE A 1 174 ? -8.842 -16.222 -5.673 1.00 94.56 174 ILE A O 1
ATOM 1403 N N . ILE A 1 175 ? -8.292 -18.402 -5.643 1.00 93.88 175 ILE A N 1
ATOM 1404 C CA . ILE A 1 175 ? -9.400 -18.811 -4.782 1.00 93.88 175 ILE A CA 1
ATOM 1405 C C . ILE A 1 175 ? -8.857 -19.107 -3.385 1.00 93.88 175 ILE A C 1
ATOM 1407 O O . ILE A 1 175 ? -8.051 -20.015 -3.198 1.00 93.88 175 ILE A O 1
ATOM 1411 N N . GLN A 1 176 ? -9.298 -18.328 -2.399 1.00 91.25 176 GLN A N 1
ATOM 1412 C CA . GLN A 1 176 ? -8.772 -18.366 -1.034 1.00 91.25 176 GLN A CA 1
ATOM 1413 C C . GLN A 1 176 ? -9.902 -18.413 -0.011 1.00 91.25 176 GLN A C 1
ATOM 1415 O O . GLN A 1 176 ? -11.019 -17.948 -0.257 1.00 91.25 176 GLN A O 1
ATOM 1420 N N . LYS A 1 177 ? -9.590 -18.956 1.166 1.00 87.56 177 LYS A N 1
ATOM 1421 C CA . LYS A 1 177 ? -10.453 -18.831 2.339 1.00 87.56 177 LYS A CA 1
ATOM 1422 C C . LYS A 1 177 ? -10.437 -17.376 2.812 1.00 87.56 177 LYS A C 1
ATOM 1424 O O . LYS A 1 177 ? -9.402 -16.716 2.783 1.00 87.56 177 LYS A O 1
ATOM 1429 N N . VAL A 1 178 ? -11.577 -16.889 3.294 1.00 89.19 178 VAL A N 1
ATOM 1430 C CA . VAL A 1 178 ? -11.631 -15.591 3.976 1.00 89.19 178 VAL A CA 1
ATOM 1431 C C . VAL A 1 178 ? -10.870 -15.694 5.298 1.00 89.19 178 VAL A C 1
ATOM 1433 O O . VAL A 1 178 ? -11.253 -16.471 6.172 1.00 89.19 178 VAL A O 1
ATOM 1436 N N . ILE A 1 179 ? -9.806 -14.904 5.433 1.00 91.69 179 ILE A N 1
ATOM 1437 C CA . ILE A 1 179 ? -8.985 -14.826 6.646 1.00 91.69 179 ILE A CA 1
ATOM 1438 C C . ILE A 1 179 ? -9.662 -13.884 7.644 1.00 91.69 179 ILE A C 1
ATOM 1440 O O . ILE A 1 179 ? -10.164 -12.820 7.272 1.00 91.69 179 ILE A O 1
ATOM 1444 N N . SER A 1 180 ? -9.670 -14.271 8.919 1.00 92.19 180 SER A N 1
ATOM 1445 C CA . SER A 1 180 ? -10.255 -13.478 10.008 1.00 92.19 180 SER A CA 1
ATOM 1446 C C . SER A 1 180 ? -9.185 -12.820 10.880 1.00 92.19 180 SER A C 1
ATOM 1448 O O . SER A 1 180 ? -8.095 -13.359 11.063 1.00 92.19 180 SER A O 1
ATOM 1450 N N . ASN A 1 181 ? -9.516 -11.674 11.478 1.00 95.12 181 ASN A N 1
ATOM 1451 C CA . ASN A 1 181 ? -8.652 -11.008 12.454 1.00 95.12 181 ASN A CA 1
ATOM 1452 C C . ASN A 1 181 ? -8.416 -11.899 13.686 1.00 95.12 181 ASN A C 1
ATOM 1454 O O . ASN A 1 181 ? -9.343 -12.526 14.204 1.00 95.12 181 ASN A O 1
ATOM 1458 N N . SER A 1 182 ? -7.191 -11.898 14.217 1.00 95.69 182 SER A N 1
ATOM 1459 C CA . SER A 1 182 ? -6.910 -12.476 15.535 1.00 95.69 182 SER A CA 1
ATOM 1460 C C . SER A 1 182 ? -7.718 -11.776 16.636 1.00 95.69 182 SER A C 1
ATOM 1462 O O . SER A 1 182 ? -8.155 -10.631 16.492 1.00 95.69 182 SER A O 1
ATOM 1464 N N . SER A 1 183 ? -7.882 -12.438 17.785 1.00 94.69 183 SER A N 1
ATOM 1465 C CA . SER A 1 183 ? -8.616 -11.879 18.931 1.00 94.69 183 SER A CA 1
ATOM 1466 C C . SER A 1 183 ? -8.041 -10.540 19.407 1.00 94.69 183 SER A C 1
ATOM 1468 O O . SER A 1 183 ? -8.794 -9.633 19.769 1.00 94.69 183 SER A O 1
ATOM 1470 N N . PHE A 1 184 ? -6.714 -10.387 19.357 1.00 95.12 184 PHE A N 1
ATOM 1471 C CA . PHE A 1 184 ? -6.037 -9.129 19.651 1.00 95.12 184 PHE A CA 1
ATOM 1472 C C . PHE A 1 184 ? -6.445 -8.033 18.663 1.00 95.12 184 PHE A C 1
ATOM 1474 O O . PHE A 1 184 ? -6.919 -6.984 19.100 1.00 95.12 184 PHE A O 1
ATOM 1481 N N . VAL A 1 185 ? -6.322 -8.281 17.355 1.00 95.81 185 VAL A N 1
ATOM 1482 C CA . VAL A 1 185 ? -6.657 -7.294 16.316 1.00 95.81 185 VAL A CA 1
ATOM 1483 C C . VAL A 1 185 ? -8.138 -6.921 16.398 1.00 95.81 185 VAL A C 1
ATOM 1485 O O . VAL A 1 185 ? -8.469 -5.743 16.526 1.00 95.81 185 VAL A O 1
ATOM 1488 N N . GLN A 1 186 ? -9.032 -7.908 16.474 1.00 95.19 186 GLN A N 1
ATOM 1489 C CA . GLN A 1 186 ? -10.475 -7.685 16.587 1.00 95.19 186 GLN A CA 1
ATOM 1490 C C . GLN A 1 186 ? -10.853 -6.883 17.845 1.00 95.19 186 GLN A C 1
ATOM 1492 O O . GLN A 1 186 ? -11.792 -6.081 17.839 1.00 95.19 186 GLN A O 1
ATOM 1497 N N . SER A 1 187 ? -10.094 -7.016 18.941 1.00 94.06 187 SER A N 1
ATOM 1498 C CA . SER A 1 187 ? -10.346 -6.235 20.159 1.00 94.06 187 SER A CA 1
ATOM 1499 C C . SER A 1 187 ? -10.242 -4.717 19.932 1.00 94.06 187 SER A C 1
ATOM 1501 O O . SER A 1 187 ? -10.932 -3.954 20.627 1.00 94.06 187 SER A O 1
ATOM 1503 N N . LEU A 1 188 ? -9.470 -4.293 18.922 1.00 94.56 188 LEU A N 1
ATOM 1504 C CA . LEU A 1 188 ? -9.212 -2.901 18.538 1.00 94.56 188 LEU A CA 1
ATOM 1505 C C . LEU A 1 188 ? -10.212 -2.352 17.503 1.00 94.56 188 LEU A C 1
ATOM 1507 O O . LEU A 1 188 ? -10.303 -1.139 17.343 1.00 94.56 188 LEU A O 1
ATOM 1511 N N . LEU A 1 189 ? -10.981 -3.221 16.844 1.00 94.19 189 LEU A N 1
ATOM 1512 C CA . LEU A 1 189 ? -11.792 -2.906 15.658 1.00 94.19 189 LEU A CA 1
ATOM 1513 C C . LEU A 1 189 ? -13.302 -2.994 15.921 1.00 94.19 189 LEU A C 1
ATOM 1515 O O . LEU A 1 189 ? -13.693 -3.690 16.857 1.00 94.19 189 LEU A O 1
ATOM 1519 N N . PRO A 1 190 ? -14.179 -2.311 15.165 1.00 91.81 190 PRO A N 1
ATOM 1520 C CA . PRO A 1 190 ? -15.622 -2.550 15.260 1.00 91.81 190 PRO A CA 1
ATOM 1521 C C . PRO A 1 190 ? -15.971 -4.017 14.943 1.00 91.81 190 PRO A C 1
ATOM 1523 O O . PRO A 1 190 ? -15.192 -4.727 14.311 1.00 91.81 190 PRO A O 1
ATOM 1526 N N . ASP A 1 191 ? -17.128 -4.488 15.415 1.00 89.12 191 ASP A N 1
ATOM 1527 C CA . ASP A 1 191 ? -17.490 -5.917 15.359 1.00 89.12 191 ASP A CA 1
ATOM 1528 C C . ASP A 1 191 ? -17.601 -6.465 13.925 1.00 89.12 191 ASP A C 1
ATOM 1530 O O . ASP A 1 191 ? -17.336 -7.639 13.694 1.00 89.12 191 ASP A O 1
ATOM 1534 N N . ASP A 1 192 ? -17.932 -5.607 12.963 1.00 88.38 192 ASP A N 1
ATOM 1535 C CA . ASP A 1 192 ? -18.073 -5.888 11.532 1.00 88.38 192 ASP A CA 1
ATOM 1536 C C . ASP A 1 192 ? -16.938 -5.276 10.689 1.00 88.38 192 ASP A C 1
ATOM 1538 O O . ASP A 1 192 ? -17.131 -4.930 9.521 1.00 88.38 192 ASP A O 1
ATOM 1542 N N . ALA A 1 193 ? -15.756 -5.094 11.284 1.00 91.06 193 ALA A N 1
ATOM 1543 C CA . ALA A 1 193 ? -14.568 -4.671 10.552 1.00 91.06 193 ALA A CA 1
ATOM 1544 C C . ALA A 1 193 ? -14.071 -5.769 9.594 1.00 91.06 193 ALA A C 1
ATOM 1546 O O . ALA A 1 193 ? -14.083 -6.948 9.963 1.00 91.06 193 ALA A O 1
ATOM 1547 N N . PRO A 1 194 ? -13.548 -5.405 8.410 1.00 93.50 194 PRO A N 1
ATOM 1548 C CA . PRO A 1 194 ? -12.861 -6.356 7.547 1.00 93.50 194 PRO A CA 1
ATOM 1549 C C . PRO A 1 194 ? -11.525 -6.809 8.160 1.00 93.50 194 PRO A C 1
ATOM 1551 O O . PRO A 1 194 ? -11.055 -6.293 9.185 1.00 93.50 194 PRO A O 1
ATOM 1554 N N . LEU A 1 195 ? -10.880 -7.769 7.493 1.00 94.88 195 LEU A N 1
ATOM 1555 C CA . LEU A 1 195 ? -9.497 -8.147 7.778 1.00 94.88 195 LEU A CA 1
ATOM 1556 C C . LEU A 1 195 ? -8.606 -6.899 7.766 1.00 94.88 195 LEU A C 1
ATOM 1558 O O . LEU A 1 195 ? -8.606 -6.140 6.800 1.00 94.88 195 LEU A O 1
ATOM 1562 N N . SER A 1 196 ? -7.877 -6.687 8.856 1.00 95.75 196 SER A N 1
ATOM 1563 C CA . SER A 1 196 ? -6.953 -5.570 9.035 1.00 95.75 196 SER A CA 1
ATOM 1564 C C . SER A 1 196 ? -5.517 -6.067 8.992 1.00 95.75 196 SER A C 1
ATOM 1566 O O . SER A 1 196 ? -5.213 -7.170 9.448 1.00 95.75 196 SER A O 1
ATOM 1568 N N . THR A 1 197 ? -4.623 -5.242 8.462 1.00 97.25 197 THR A N 1
ATOM 1569 C CA . THR A 1 197 ? -3.249 -5.654 8.155 1.00 97.25 197 THR A CA 1
ATOM 1570 C C . THR A 1 197 ? -2.215 -4.733 8.801 1.00 97.25 197 THR A C 1
ATOM 1572 O O . THR A 1 197 ? -2.488 -3.586 9.166 1.00 97.25 197 THR A O 1
ATOM 1575 N N . PHE A 1 198 ? -0.992 -5.235 8.908 1.00 97.88 198 PHE A N 1
ATOM 1576 C CA . PHE A 1 198 ? 0.201 -4.501 9.294 1.00 97.88 198 PHE A CA 1
ATOM 1577 C C . PHE A 1 198 ? 1.056 -4.292 8.046 1.00 97.88 198 PHE A C 1
ATOM 1579 O O . PHE A 1 198 ? 1.673 -5.226 7.537 1.00 97.88 198 PHE A O 1
ATOM 1586 N N . ARG A 1 199 ? 1.075 -3.055 7.547 1.00 97.00 199 ARG A N 1
ATOM 1587 C CA . ARG A 1 199 ? 1.912 -2.632 6.427 1.00 97.00 199 ARG A CA 1
ATOM 1588 C C . ARG A 1 199 ? 3.331 -2.409 6.928 1.00 97.00 199 ARG A C 1
ATOM 1590 O O . ARG A 1 199 ? 3.598 -1.382 7.552 1.00 97.00 199 ARG A O 1
ATOM 1597 N N . ILE A 1 200 ? 4.231 -3.341 6.645 1.00 97.75 200 ILE A N 1
ATOM 1598 C CA . ILE A 1 200 ? 5.649 -3.237 7.003 1.00 97.75 200 ILE A CA 1
ATOM 1599 C C . ILE A 1 200 ? 6.439 -2.848 5.759 1.00 97.75 200 ILE A C 1
ATOM 1601 O O . ILE A 1 200 ? 6.324 -3.493 4.722 1.00 97.75 200 ILE A O 1
ATOM 1605 N N . LEU A 1 201 ? 7.241 -1.790 5.853 1.00 96.31 201 LEU A N 1
ATOM 1606 C CA . LEU A 1 201 ? 8.158 -1.398 4.784 1.00 96.31 201 LEU A CA 1
ATOM 1607 C C . LEU A 1 201 ? 9.547 -1.946 5.095 1.00 96.31 201 LEU A C 1
ATOM 1609 O O . LEU A 1 201 ? 10.109 -1.597 6.132 1.00 96.31 201 LEU A O 1
ATOM 1613 N N . THR A 1 202 ? 10.119 -2.734 4.192 1.00 97.06 202 THR A N 1
ATOM 1614 C CA . THR A 1 202 ? 11.522 -3.160 4.264 1.00 97.06 202 THR A CA 1
ATOM 1615 C C . THR A 1 202 ? 12.361 -2.481 3.191 1.00 97.06 202 THR A C 1
ATOM 1617 O O . THR A 1 202 ? 11.851 -2.069 2.146 1.00 97.06 202 THR A O 1
ATOM 1620 N N . GLN A 1 203 ? 13.660 -2.368 3.451 1.00 95.44 203 GLN A N 1
ATOM 1621 C CA . GLN A 1 203 ? 14.659 -1.859 2.525 1.00 95.44 203 GLN A CA 1
ATOM 1622 C C . GLN A 1 203 ? 15.767 -2.883 2.308 1.00 95.44 203 GLN A C 1
ATOM 1624 O O . GLN A 1 203 ? 16.269 -3.440 3.274 1.00 95.44 203 GLN A O 1
ATOM 1629 N N . SER A 1 204 ? 16.217 -3.027 1.059 1.00 95.12 204 SER A N 1
ATOM 1630 C CA . SER A 1 204 ? 17.465 -3.705 0.695 1.00 95.12 204 SER A CA 1
ATOM 1631 C C . SER A 1 204 ? 18.542 -2.673 0.366 1.00 95.12 204 SER A C 1
ATOM 1633 O O . SER A 1 204 ? 18.493 -2.006 -0.672 1.00 95.12 204 SER A O 1
ATOM 1635 N N . ARG A 1 205 ? 19.548 -2.523 1.236 1.00 93.06 205 ARG A N 1
ATOM 1636 C CA . ARG A 1 205 ? 20.681 -1.613 0.990 1.00 93.06 205 ARG A CA 1
ATOM 1637 C C . ARG A 1 205 ? 21.530 -2.056 -0.195 1.00 93.06 205 ARG A C 1
ATOM 1639 O O . ARG A 1 205 ? 22.056 -1.197 -0.904 1.00 93.06 205 ARG A O 1
ATOM 1646 N N . ALA A 1 206 ? 21.650 -3.357 -0.442 1.00 90.62 206 ALA A N 1
ATOM 1647 C CA . ALA A 1 206 ? 22.382 -3.868 -1.598 1.00 90.62 206 ALA A CA 1
ATOM 1648 C C . ALA A 1 206 ? 21.720 -3.428 -2.913 1.00 90.62 206 ALA A C 1
ATOM 1650 O O . ALA A 1 206 ? 22.405 -2.906 -3.790 1.00 90.62 206 ALA A O 1
ATOM 1651 N N . ALA A 1 207 ? 20.387 -3.512 -3.001 1.00 90.69 207 ALA A N 1
ATOM 1652 C CA . ALA A 1 207 ? 19.619 -3.086 -4.173 1.00 90.69 207 ALA A CA 1
ATOM 1653 C C . ALA A 1 207 ? 19.726 -1.576 -4.462 1.00 90.69 207 ALA A C 1
ATOM 1655 O O . ALA A 1 207 ? 19.565 -1.138 -5.596 1.00 90.69 207 ALA A O 1
ATOM 1656 N N . THR A 1 208 ? 20.070 -0.751 -3.469 1.00 85.06 208 THR A N 1
ATOM 1657 C CA . THR A 1 208 ? 20.331 0.682 -3.711 1.00 85.06 208 THR A CA 1
ATOM 1658 C C . THR A 1 208 ? 21.693 0.961 -4.355 1.00 85.06 208 THR A C 1
ATOM 1660 O O . THR A 1 208 ? 21.892 2.026 -4.943 1.00 85.06 208 THR A O 1
ATOM 1663 N N . LYS A 1 209 ? 22.635 0.012 -4.280 1.00 86.25 209 LYS A N 1
ATOM 1664 C CA . LYS A 1 209 ? 24.000 0.138 -4.808 1.00 86.25 209 LYS A CA 1
ATOM 1665 C C . LYS A 1 209 ? 24.069 -0.437 -6.223 1.00 86.25 209 LYS A C 1
ATOM 1667 O O . LYS A 1 209 ? 24.710 -1.455 -6.466 1.00 86.25 209 LYS A O 1
ATOM 1672 N N . VAL A 1 210 ? 23.395 0.233 -7.154 1.00 84.50 210 VAL A N 1
ATOM 1673 C CA . VAL A 1 210 ? 23.357 -0.172 -8.565 1.00 84.50 210 VAL A CA 1
ATOM 1674 C C . VAL A 1 210 ? 24.648 0.252 -9.270 1.00 84.50 210 VAL A C 1
ATOM 1676 O O . VAL A 1 210 ? 24.965 1.443 -9.337 1.00 84.50 210 VAL A O 1
ATOM 1679 N N . GLY A 1 211 ? 25.394 -0.718 -9.799 1.00 82.69 211 GLY A N 1
ATOM 1680 C CA . GLY A 1 211 ? 26.609 -0.479 -10.579 1.00 82.69 211 GLY A CA 1
ATOM 1681 C C . GLY A 1 211 ? 26.334 0.125 -11.968 1.00 82.69 211 GLY A C 1
ATOM 1682 O O . GLY A 1 211 ? 25.187 0.160 -12.416 1.00 82.69 211 GLY A O 1
ATOM 1683 N N . PRO A 1 212 ? 27.374 0.565 -12.706 1.00 79.62 212 PRO A N 1
ATOM 1684 C CA . PRO A 1 212 ? 27.216 1.212 -14.017 1.00 79.62 212 PRO A CA 1
ATOM 1685 C C . PRO A 1 212 ? 26.483 0.368 -15.069 1.00 79.62 212 PRO A C 1
ATOM 1687 O O . PRO A 1 212 ? 25.842 0.917 -15.958 1.00 79.62 212 PRO A O 1
ATOM 1690 N N . SER A 1 213 ? 26.568 -0.960 -14.963 1.00 80.38 213 SER A N 1
ATOM 1691 C CA . SER A 1 213 ? 25.900 -1.922 -15.847 1.00 80.38 213 SER A CA 1
ATOM 1692 C C . SER A 1 213 ? 24.506 -2.347 -15.366 1.00 80.38 213 SER A C 1
ATOM 1694 O O . SER A 1 213 ? 23.934 -3.276 -15.926 1.00 80.38 213 SER A O 1
ATOM 1696 N N . GLY A 1 214 ? 23.977 -1.733 -14.302 1.00 81.31 214 GLY A N 1
ATOM 1697 C CA . GLY A 1 214 ? 22.742 -2.182 -13.650 1.00 81.31 214 GLY A CA 1
ATOM 1698 C C . GLY A 1 214 ? 22.939 -3.358 -12.684 1.00 81.31 214 GLY A C 1
ATOM 1699 O O . GLY A 1 214 ? 21.967 -3.837 -12.110 1.00 81.31 214 GLY A O 1
ATOM 1700 N N . TRP A 1 215 ? 24.180 -3.821 -12.486 1.00 82.69 215 TRP A N 1
ATOM 1701 C CA . TRP A 1 215 ? 24.500 -4.919 -11.572 1.00 82.69 215 TRP A CA 1
ATOM 1702 C C . TRP A 1 215 ? 24.219 -4.557 -10.108 1.00 82.69 215 TRP A C 1
ATOM 1704 O O . TRP A 1 215 ? 24.544 -3.454 -9.661 1.00 82.69 215 TRP A O 1
ATOM 1714 N N . ILE A 1 216 ? 23.667 -5.519 -9.368 1.00 85.06 216 ILE A N 1
ATOM 1715 C CA . ILE A 1 216 ? 23.382 -5.439 -7.934 1.00 85.06 216 ILE A CA 1
ATOM 1716 C C . ILE A 1 216 ? 24.182 -6.539 -7.232 1.00 85.06 216 ILE A C 1
ATOM 1718 O O . ILE A 1 216 ? 24.168 -7.695 -7.661 1.00 85.06 216 ILE A O 1
ATOM 1722 N N . ALA A 1 217 ? 24.873 -6.184 -6.149 1.00 84.19 217 ALA A N 1
ATOM 1723 C CA . ALA A 1 217 ? 25.560 -7.166 -5.317 1.00 84.19 217 ALA A CA 1
ATOM 1724 C C . ALA A 1 217 ? 24.544 -8.110 -4.645 1.00 84.19 217 ALA A C 1
ATOM 1726 O O . ALA A 1 217 ? 23.514 -7.623 -4.176 1.00 84.19 217 ALA A O 1
ATOM 1727 N N . PRO A 1 218 ? 24.819 -9.426 -4.546 1.00 86.06 218 PRO A N 1
ATOM 1728 C CA . PRO A 1 218 ? 23.951 -10.342 -3.813 1.00 86.06 218 PRO A CA 1
ATOM 1729 C C . PRO A 1 218 ? 23.758 -9.854 -2.368 1.00 86.06 218 PRO A C 1
ATOM 1731 O O . PRO A 1 218 ? 24.757 -9.721 -1.653 1.00 86.06 218 PRO A O 1
ATOM 1734 N N . PRO A 1 219 ? 22.523 -9.551 -1.932 1.00 90.06 219 PRO A N 1
ATOM 1735 C CA . PRO A 1 219 ? 22.290 -9.096 -0.571 1.00 90.06 219 PRO A CA 1
ATOM 1736 C C . PRO A 1 219 ? 22.479 -10.229 0.426 1.00 90.06 219 PRO A C 1
ATOM 1738 O O . PRO A 1 219 ? 22.217 -11.399 0.139 1.00 90.06 219 PRO A O 1
ATOM 1741 N N . ILE A 1 220 ? 22.850 -9.842 1.638 1.00 93.44 220 ILE A N 1
ATOM 1742 C CA . ILE A 1 220 ? 22.749 -10.682 2.829 1.00 93.44 220 ILE A CA 1
ATOM 1743 C C . ILE A 1 220 ? 21.668 -10.134 3.762 1.00 93.44 220 ILE A C 1
ATOM 1745 O O . ILE A 1 220 ? 21.209 -9.005 3.604 1.00 93.44 220 ILE A O 1
ATOM 1749 N N . LEU A 1 221 ? 21.277 -10.902 4.782 1.00 92.06 221 LEU A N 1
ATOM 1750 C CA . LEU A 1 221 ? 20.244 -10.466 5.732 1.00 92.06 221 LEU A CA 1
ATOM 1751 C C . LEU A 1 221 ? 20.585 -9.129 6.407 1.00 92.06 221 LEU A C 1
ATOM 1753 O O . LEU A 1 221 ? 19.701 -8.309 6.613 1.00 92.06 221 LEU A O 1
ATOM 1757 N N . ALA A 1 222 ? 21.868 -8.871 6.679 1.00 94.50 222 ALA A N 1
ATOM 1758 C CA . ALA A 1 222 ? 22.324 -7.605 7.252 1.00 94.50 222 ALA A CA 1
ATOM 1759 C C . ALA A 1 222 ? 22.154 -6.394 6.309 1.00 94.50 222 ALA A C 1
ATOM 1761 O O . ALA A 1 222 ? 22.281 -5.255 6.757 1.00 94.50 222 ALA A O 1
ATOM 1762 N N . ASP A 1 223 ? 21.875 -6.604 5.020 1.00 95.31 223 ASP A N 1
ATOM 1763 C CA . ASP A 1 223 ? 21.511 -5.535 4.085 1.00 95.31 223 ASP A CA 1
ATOM 1764 C C . ASP A 1 223 ? 20.018 -5.200 4.120 1.00 95.31 223 ASP A C 1
ATOM 1766 O O . ASP A 1 223 ? 19.636 -4.160 3.575 1.00 95.31 223 ASP A O 1
ATOM 1770 N N . ILE A 1 224 ? 19.193 -6.055 4.736 1.00 97.12 224 ILE A N 1
ATOM 1771 C CA . ILE A 1 224 ? 17.746 -5.887 4.809 1.00 97.12 224 ILE A CA 1
ATOM 1772 C C . ILE A 1 224 ? 17.342 -5.295 6.158 1.00 97.12 224 ILE A C 1
ATOM 1774 O O . ILE A 1 224 ? 17.737 -5.781 7.215 1.00 97.12 224 ILE A O 1
ATOM 1778 N N . GLU A 1 225 ? 16.518 -4.254 6.123 1.00 96.31 225 GLU A N 1
ATOM 1779 C CA . GLU A 1 225 ? 16.037 -3.571 7.322 1.00 96.31 225 GLU A CA 1
ATOM 1780 C C . GLU A 1 225 ? 14.551 -3.239 7.202 1.00 96.31 225 GLU A C 1
ATOM 1782 O O . GLU A 1 225 ? 14.104 -2.735 6.172 1.00 96.31 225 GLU A O 1
ATOM 1787 N N . ALA A 1 226 ? 13.779 -3.485 8.261 1.00 97.19 226 ALA A N 1
ATOM 1788 C CA . ALA A 1 226 ? 12.408 -3.005 8.355 1.00 97.19 226 ALA A CA 1
ATOM 1789 C C . ALA A 1 226 ? 12.406 -1.551 8.847 1.00 97.19 226 ALA A C 1
ATOM 1791 O O . ALA A 1 226 ? 12.854 -1.256 9.951 1.00 97.19 226 ALA A O 1
ATOM 1792 N N . LEU A 1 227 ? 11.890 -0.644 8.021 1.00 94.88 227 LEU A N 1
ATOM 1793 C CA . LEU A 1 227 ? 11.937 0.799 8.250 1.00 94.88 227 LEU A CA 1
ATOM 1794 C C . LEU A 1 227 ? 10.749 1.318 9.061 1.00 94.88 227 LEU A C 1
ATOM 1796 O O . LEU A 1 227 ? 10.871 2.289 9.804 1.00 94.88 227 LEU A O 1
ATOM 1800 N N . SER A 1 228 ? 9.567 0.736 8.862 1.00 94.44 228 SER A N 1
ATOM 1801 C CA . SER A 1 228 ? 8.334 1.210 9.499 1.00 94.44 228 SER A CA 1
ATOM 1802 C C . SER A 1 228 ? 7.246 0.143 9.496 1.00 94.44 228 SER A C 1
ATOM 1804 O O . SER A 1 228 ? 7.279 -0.783 8.683 1.00 94.44 228 SER A O 1
ATOM 1806 N N . CYS A 1 229 ? 6.270 0.302 10.392 1.00 96.88 229 CYS A N 1
ATOM 1807 C CA . CYS A 1 229 ? 5.068 -0.517 10.450 1.00 96.88 229 CYS A CA 1
ATOM 1808 C C . CYS A 1 229 ? 3.839 0.369 10.671 1.00 96.88 229 CYS A C 1
ATOM 1810 O O . CYS A 1 229 ? 3.812 1.196 11.582 1.00 96.88 229 CYS A O 1
ATOM 1812 N N . VAL A 1 230 ? 2.810 0.178 9.848 1.00 95.31 230 VAL A N 1
ATOM 1813 C CA . VAL A 1 230 ? 1.517 0.855 9.972 1.00 95.31 230 VAL A CA 1
ATOM 1814 C C . VAL A 1 230 ? 0.420 -0.188 10.115 1.00 95.31 230 VAL A C 1
ATOM 1816 O O . VAL A 1 230 ? 0.242 -1.034 9.245 1.00 95.31 230 VAL A O 1
ATOM 1819 N N . PHE A 1 231 ? -0.362 -0.101 11.184 1.00 96.94 231 PHE A N 1
ATOM 1820 C CA . PHE A 1 231 ? -1.588 -0.870 11.335 1.00 96.94 231 PHE A CA 1
ATOM 1821 C C . PHE A 1 231 ? -2.727 -0.197 10.566 1.00 96.94 231 PHE A C 1
ATOM 1823 O O . PHE A 1 231 ? -3.135 0.917 10.896 1.00 96.94 231 PHE A O 1
ATOM 1830 N N . ARG A 1 232 ? -3.239 -0.877 9.538 1.00 95.69 232 ARG A N 1
ATOM 1831 C CA . ARG A 1 232 ? -4.403 -0.459 8.752 1.00 95.69 232 ARG A CA 1
ATOM 1832 C C . ARG A 1 232 ? -5.659 -1.026 9.401 1.00 95.69 232 ARG A C 1
ATOM 1834 O O . ARG A 1 232 ? -6.062 -2.151 9.124 1.00 95.69 232 ARG A O 1
ATOM 1841 N N . ALA A 1 233 ? -6.245 -0.252 10.307 1.00 94.56 233 ALA A N 1
ATOM 1842 C CA . ALA A 1 233 ? -7.434 -0.641 11.051 1.00 94.56 233 ALA A CA 1
ATOM 1843 C C . ALA A 1 233 ? -8.689 -0.450 10.188 1.00 94.56 233 ALA A C 1
ATOM 1845 O O . ALA A 1 233 ? -9.091 0.684 9.925 1.00 94.56 233 ALA A O 1
ATOM 1846 N N . GLY A 1 234 ? -9.271 -1.553 9.720 1.00 93.56 234 GLY A N 1
ATOM 1847 C CA . GLY A 1 234 ? -10.419 -1.566 8.817 1.00 93.56 234 GLY A CA 1
ATOM 1848 C C . GLY A 1 234 ? -11.676 -0.945 9.425 1.00 93.56 234 GLY A C 1
ATOM 1849 O O . GLY A 1 234 ? -11.992 -1.151 10.600 1.00 93.56 234 GLY A O 1
ATOM 1850 N N . ARG A 1 235 ? -12.410 -0.194 8.603 1.00 91.38 235 ARG A N 1
ATOM 1851 C CA . ARG A 1 235 ? -13.613 0.522 9.031 1.00 91.38 235 ARG A CA 1
ATOM 1852 C C . ARG A 1 235 ? -14.876 -0.321 8.968 1.00 91.38 235 ARG A C 1
ATOM 1854 O O . ARG A 1 235 ? -14.974 -1.300 8.231 1.00 91.38 235 ARG A O 1
ATOM 1861 N N . LYS A 1 236 ? -15.864 0.093 9.760 1.00 90.06 236 LYS A N 1
ATOM 1862 C CA . LYS A 1 236 ? -17.167 -0.570 9.854 1.00 90.06 236 LYS A CA 1
ATOM 1863 C C . LYS A 1 236 ? -17.842 -0.660 8.479 1.00 90.06 236 LYS A C 1
ATOM 1865 O O . LYS A 1 236 ? -18.028 0.361 7.820 1.00 90.06 236 LYS A O 1
ATOM 1870 N N . GLY A 1 237 ? -18.254 -1.866 8.082 1.00 85.69 237 GLY A N 1
ATOM 1871 C CA . GLY A 1 237 ? -18.994 -2.111 6.839 1.00 85.69 237 GLY A CA 1
ATOM 1872 C C . GLY A 1 237 ? -18.161 -2.027 5.553 1.00 85.69 237 GLY A C 1
ATOM 1873 O O . GLY A 1 237 ? -18.723 -2.144 4.464 1.00 85.69 237 GLY A O 1
ATOM 1874 N N . ALA A 1 238 ? -16.843 -1.833 5.653 1.00 85.62 238 ALA A N 1
ATOM 1875 C CA . ALA A 1 238 ? -15.949 -1.892 4.505 1.00 85.62 238 ALA A CA 1
ATOM 1876 C C . ALA A 1 238 ? -15.707 -3.348 4.070 1.00 85.62 238 ALA A C 1
ATOM 1878 O O . ALA A 1 238 ? -15.672 -4.260 4.893 1.00 85.62 238 ALA A O 1
ATOM 1879 N N . LEU A 1 239 ? -15.511 -3.567 2.766 1.00 82.06 239 LEU A N 1
ATOM 1880 C CA . LEU A 1 239 ? -15.200 -4.896 2.220 1.00 82.06 239 LEU A CA 1
ATOM 1881 C C . LEU A 1 239 ? -13.739 -5.302 2.463 1.00 82.06 239 LEU A C 1
ATOM 1883 O O . LEU A 1 239 ? -13.437 -6.486 2.577 1.00 82.06 239 LEU A O 1
ATOM 1887 N N . THR A 1 240 ? -12.835 -4.322 2.523 1.00 82.81 240 THR A N 1
ATOM 1888 C CA . THR A 1 240 ? -11.398 -4.501 2.764 1.00 82.81 240 THR A CA 1
ATOM 1889 C C . THR A 1 240 ? -10.851 -3.324 3.576 1.00 82.81 240 THR A C 1
ATOM 1891 O O . THR A 1 240 ? -11.517 -2.298 3.725 1.00 82.81 240 THR A O 1
ATOM 1894 N N . ASP A 1 241 ? -9.610 -3.425 4.050 1.00 76.81 241 ASP A N 1
ATOM 1895 C CA . ASP A 1 241 ? -8.893 -2.349 4.748 1.00 76.81 241 ASP A CA 1
ATOM 1896 C C . ASP A 1 241 ? -8.407 -1.202 3.834 1.00 76.81 241 ASP A C 1
ATOM 1898 O O . ASP A 1 241 ? -7.667 -0.320 4.282 1.00 76.81 241 ASP A O 1
ATOM 1902 N N . HIS A 1 242 ? -8.851 -1.150 2.571 1.00 78.75 242 HIS A N 1
ATOM 1903 C CA . HIS A 1 242 ? -8.676 0.041 1.730 1.00 78.75 242 HIS A CA 1
ATOM 1904 C C . HIS A 1 242 ? -9.425 1.254 2.297 1.00 78.75 242 HIS A C 1
ATOM 1906 O O . HIS A 1 242 ? -9.000 2.384 2.065 1.00 78.75 242 HIS A O 1
ATOM 1912 N N . ASP A 1 243 ? -10.491 1.021 3.070 1.00 84.75 243 ASP A N 1
ATOM 1913 C CA . ASP A 1 243 ? -11.068 2.023 3.962 1.00 84.75 243 ASP A CA 1
ATOM 1914 C C . ASP A 1 243 ? -10.635 1.712 5.401 1.00 84.75 243 ASP A C 1
ATOM 1916 O O . ASP A 1 243 ? -11.172 0.822 6.069 1.00 84.75 243 ASP A O 1
ATOM 1920 N N . SER A 1 244 ? -9.596 2.409 5.857 1.00 89.88 244 SER A N 1
ATOM 1921 C CA . SER A 1 244 ? -8.971 2.171 7.155 1.00 89.88 244 SER A CA 1
ATOM 1922 C C . SER A 1 244 ? -8.486 3.447 7.831 1.00 89.88 244 SER A C 1
ATOM 1924 O O . SER A 1 244 ? -8.319 4.510 7.223 1.00 89.88 244 SER A O 1
ATOM 1926 N N . ILE A 1 245 ? -8.241 3.316 9.131 1.00 91.31 245 ILE A N 1
ATOM 1927 C CA . ILE A 1 245 ? -7.435 4.254 9.903 1.00 91.31 245 ILE A CA 1
ATOM 1928 C C . ILE A 1 245 ? -6.014 3.707 9.992 1.00 91.31 245 ILE A C 1
ATOM 1930 O O . ILE A 1 245 ? -5.793 2.562 10.379 1.00 91.31 245 ILE A O 1
ATOM 1934 N N . LEU A 1 246 ? -5.049 4.543 9.634 1.00 92.31 246 LEU A N 1
ATOM 1935 C CA . LEU A 1 246 ? -3.638 4.199 9.536 1.00 92.31 246 LEU A CA 1
ATOM 1936 C C . LEU A 1 246 ? -2.940 4.569 10.846 1.00 92.31 246 LEU A C 1
ATOM 1938 O O . LEU A 1 246 ? -2.589 5.730 11.048 1.00 92.31 246 LEU A O 1
ATOM 1942 N N . PHE A 1 247 ? -2.749 3.604 11.744 1.00 93.62 247 PHE A N 1
ATOM 1943 C CA . PHE A 1 247 ? -2.022 3.810 12.997 1.00 93.62 247 PHE A CA 1
ATOM 1944 C C . PHE A 1 247 ? -0.547 3.468 12.835 1.00 93.62 247 PHE A C 1
ATOM 1946 O O . PHE A 1 247 ? -0.200 2.329 12.531 1.00 93.62 247 PHE A O 1
ATOM 1953 N N . ASN A 1 248 ? 0.335 4.436 13.078 1.00 93.81 248 ASN A N 1
ATOM 1954 C CA . ASN A 1 248 ? 1.767 4.152 13.095 1.00 93.81 248 ASN A CA 1
ATOM 1955 C C . ASN A 1 248 ? 2.115 3.252 14.289 1.00 93.81 248 ASN A C 1
ATOM 1957 O O . ASN A 1 248 ? 1.501 3.372 15.350 1.00 93.81 248 ASN A O 1
ATOM 1961 N N . ILE A 1 249 ? 3.101 2.376 14.140 1.00 96.19 249 ILE A N 1
ATOM 1962 C CA . ILE A 1 249 ? 3.608 1.539 15.225 1.00 96.19 249 ILE A CA 1
ATOM 1963 C C . ILE A 1 249 ? 5.096 1.806 15.385 1.00 96.19 249 ILE A C 1
ATOM 1965 O O . ILE A 1 249 ? 5.854 1.763 14.420 1.00 96.19 249 ILE A O 1
ATOM 1969 N N . ASP A 1 250 ? 5.512 2.060 16.621 1.00 95.88 250 ASP A N 1
ATOM 1970 C CA . ASP A 1 250 ? 6.928 2.153 16.954 1.00 95.88 250 ASP A CA 1
ATOM 1971 C C . ASP A 1 250 ? 7.585 0.766 16.795 1.00 95.88 250 ASP A C 1
ATOM 1973 O O . ASP A 1 250 ? 7.217 -0.163 17.525 1.00 95.88 250 ASP A O 1
ATOM 1977 N N . PRO A 1 251 ? 8.548 0.596 15.868 1.00 93.62 251 PRO A N 1
ATOM 1978 C CA . PRO A 1 251 ? 9.170 -0.699 15.603 1.00 93.62 251 PRO A CA 1
ATOM 1979 C C . PRO A 1 251 ? 10.002 -1.222 16.783 1.00 93.62 251 PRO A C 1
ATOM 1981 O O . PRO A 1 251 ? 10.193 -2.430 16.895 1.00 93.62 251 PRO A O 1
ATOM 1984 N N . ILE A 1 252 ? 10.457 -0.346 17.686 1.00 93.75 252 ILE A N 1
ATOM 1985 C CA . ILE A 1 252 ? 11.284 -0.708 18.842 1.00 93.75 252 ILE A CA 1
ATOM 1986 C C . ILE A 1 252 ? 10.397 -1.114 20.018 1.00 93.75 252 ILE A C 1
ATOM 1988 O O . ILE A 1 252 ? 10.582 -2.170 20.622 1.00 93.75 252 ILE A O 1
ATOM 1992 N N . THR A 1 253 ? 9.419 -0.277 20.372 1.00 96.38 253 THR A N 1
ATOM 1993 C CA . THR A 1 253 ? 8.580 -0.523 21.560 1.00 96.38 253 THR A CA 1
ATOM 1994 C C . THR A 1 253 ? 7.363 -1.405 21.272 1.00 96.38 253 THR A C 1
ATOM 1996 O O . THR A 1 253 ? 6.747 -1.940 22.203 1.00 96.38 253 THR A O 1
ATOM 1999 N N . SER A 1 254 ? 7.028 -1.572 19.989 1.00 97.25 254 SER A N 1
ATOM 2000 C CA . SER A 1 254 ? 5.820 -2.225 19.473 1.00 97.25 254 SER A CA 1
ATOM 2001 C C . SER A 1 254 ? 4.512 -1.562 19.905 1.00 97.25 254 SER A C 1
ATOM 2003 O O . SER A 1 254 ? 3.451 -2.193 19.900 1.00 97.25 254 SER A O 1
ATOM 2005 N N . VAL A 1 255 ? 4.581 -0.295 20.319 1.00 97.50 255 VAL A N 1
ATOM 2006 C CA . VAL A 1 255 ? 3.429 0.482 20.770 1.00 97.50 255 VAL A CA 1
ATOM 2007 C C . VAL A 1 255 ? 2.757 1.148 19.575 1.00 97.50 255 VAL A C 1
ATOM 2009 O O . VAL A 1 255 ? 3.404 1.815 18.769 1.00 97.50 255 VAL A O 1
ATOM 2012 N N . ILE A 1 256 ? 1.437 0.994 19.489 1.00 96.38 256 ILE A N 1
ATOM 2013 C CA . ILE A 1 256 ? 0.615 1.702 18.516 1.00 96.38 256 ILE A CA 1
ATOM 2014 C C . ILE A 1 256 ? 0.572 3.186 18.897 1.00 96.38 256 ILE A C 1
ATOM 2016 O O . ILE A 1 256 ? 0.206 3.550 20.017 1.00 96.38 256 ILE A O 1
ATOM 2020 N N . LEU A 1 257 ? 0.948 4.045 17.961 1.00 93.38 257 LEU A N 1
ATOM 2021 C CA . LEU A 1 257 ? 1.009 5.490 18.109 1.00 93.38 257 LEU A CA 1
ATOM 2022 C C . LEU A 1 257 ? -0.293 6.133 17.603 1.00 93.38 257 LEU A C 1
ATOM 2024 O O . LEU A 1 257 ? -1.389 5.599 17.771 1.00 93.38 257 LEU A O 1
ATOM 2028 N N . GLY A 1 258 ? -0.180 7.340 17.061 1.00 88.06 258 GLY A N 1
ATOM 2029 C CA . GLY A 1 258 ? -1.283 8.080 16.474 1.00 88.06 258 GLY A CA 1
ATOM 2030 C C . GLY A 1 258 ? -1.804 7.486 15.168 1.00 88.06 258 GLY A C 1
ATOM 2031 O O . GLY A 1 258 ? -1.017 6.979 14.366 1.00 88.06 258 GLY A O 1
ATOM 2032 N N . GLY A 1 259 ? -3.119 7.579 14.964 1.00 86.38 259 GLY A N 1
ATOM 2033 C CA . GLY A 1 259 ? -3.780 7.257 13.703 1.00 86.38 259 GLY A CA 1
ATOM 2034 C C . GLY A 1 259 ? -3.971 8.469 12.793 1.00 86.38 259 GLY A C 1
ATOM 2035 O O . GLY A 1 259 ? -4.138 9.586 13.276 1.00 86.38 259 GLY A O 1
ATOM 2036 N N . THR A 1 260 ? -3.988 8.234 11.484 1.00 86.88 260 THR A N 1
ATOM 2037 C CA . THR A 1 260 ? -4.384 9.204 10.450 1.00 86.88 260 THR A CA 1
ATOM 2038 C C . THR A 1 260 ? -5.263 8.530 9.389 1.00 86.88 260 THR A C 1
ATOM 2040 O O . THR A 1 260 ? -5.467 7.316 9.412 1.00 86.88 260 THR A O 1
ATOM 2043 N N . THR A 1 261 ? -5.799 9.303 8.449 1.00 85.00 261 THR A N 1
ATOM 2044 C CA . THR A 1 261 ? -6.553 8.801 7.298 1.00 85.00 261 THR A CA 1
ATOM 2045 C C . THR A 1 261 ? -6.160 9.562 6.037 1.00 85.00 261 THR A C 1
ATOM 2047 O O . THR A 1 261 ? -5.847 10.749 6.075 1.00 85.00 261 THR A O 1
ATOM 2050 N N . ASN A 1 262 ? -6.192 8.869 4.905 1.00 85.44 262 ASN A N 1
ATOM 2051 C CA . ASN A 1 262 ? -5.989 9.418 3.566 1.00 85.44 262 ASN A CA 1
ATOM 2052 C C . ASN A 1 262 ? -7.285 9.400 2.735 1.00 85.44 262 ASN A C 1
ATOM 2054 O O . ASN A 1 262 ? -7.231 9.582 1.521 1.00 85.44 262 ASN A O 1
ATOM 2058 N N . ALA A 1 263 ? -8.442 9.163 3.362 1.00 84.19 263 ALA A N 1
ATOM 2059 C CA . ALA A 1 263 ? -9.710 8.938 2.668 1.00 84.19 263 ALA A CA 1
ATOM 2060 C C . ALA A 1 263 ? -10.134 10.103 1.757 1.00 84.19 263 ALA A C 1
ATOM 2062 O O . ALA A 1 263 ? -10.792 9.879 0.744 1.00 84.19 263 ALA A O 1
ATOM 2063 N N . ASN A 1 264 ? -9.731 11.337 2.073 1.00 85.12 264 ASN A N 1
ATOM 2064 C CA . ASN A 1 264 ? -9.992 12.522 1.251 1.00 85.12 264 ASN A CA 1
ATOM 2065 C C . ASN A 1 264 ? -9.403 12.401 -0.170 1.00 85.12 264 ASN A C 1
ATOM 2067 O O . ASN A 1 264 ? -9.996 12.892 -1.128 1.00 85.12 264 ASN A O 1
ATOM 2071 N N . TRP A 1 265 ? -8.290 11.677 -0.330 1.00 88.06 265 TRP A N 1
ATOM 2072 C CA . TRP A 1 265 ? -7.689 11.385 -1.634 1.00 88.06 265 TRP A CA 1
ATOM 2073 C C . TRP A 1 265 ? -8.487 10.375 -2.464 1.00 88.06 265 TRP A C 1
ATOM 2075 O O . TRP A 1 265 ? -8.201 10.215 -3.643 1.00 88.06 265 TRP A O 1
ATOM 2085 N N . TYR A 1 266 ? -9.492 9.713 -1.890 1.00 88.25 266 TYR A N 1
ATOM 2086 C CA . TYR A 1 266 ? -10.320 8.705 -2.566 1.00 88.25 266 TYR A CA 1
ATOM 2087 C C . TYR A 1 266 ? -11.781 9.150 -2.741 1.00 88.25 266 TYR A C 1
ATOM 2089 O O . TYR A 1 266 ? -12.640 8.364 -3.141 1.00 88.25 266 TYR A O 1
ATOM 2097 N N . LYS A 1 267 ? -12.081 10.423 -2.461 1.00 89.06 267 LYS A N 1
ATOM 2098 C CA . LYS A 1 267 ? -13.400 11.028 -2.681 1.00 89.06 267 LYS A CA 1
ATOM 2099 C C . LYS A 1 267 ? -13.501 11.552 -4.108 1.00 89.06 267 LYS A C 1
ATOM 2101 O O . LYS A 1 267 ? -12.950 12.602 -4.414 1.00 89.06 267 LYS A O 1
ATOM 2106 N N . LEU A 1 268 ? -14.183 10.813 -4.982 1.00 89.44 268 LEU A N 1
ATOM 2107 C CA . LEU A 1 268 ? -14.329 11.135 -6.406 1.00 89.44 268 LEU A CA 1
ATOM 2108 C C . LEU A 1 268 ? -15.702 11.741 -6.718 1.00 89.44 268 LEU A C 1
ATOM 2110 O O . LEU A 1 268 ? -16.716 11.346 -6.147 1.00 89.44 268 LEU A O 1
ATOM 2114 N N . GLY A 1 269 ? -15.738 12.618 -7.721 1.00 90.94 269 GLY A N 1
ATOM 2115 C CA . GLY A 1 269 ? -16.961 13.197 -8.276 1.00 90.94 269 GLY A CA 1
ATOM 2116 C C . GLY A 1 269 ? -17.194 14.650 -7.861 1.00 90.94 269 GLY A C 1
ATOM 2117 O O . GLY A 1 269 ? -16.839 15.076 -6.770 1.00 90.94 269 GLY A O 1
ATOM 2118 N N . LEU A 1 270 ? -17.844 15.423 -8.735 1.00 86.44 270 LEU A N 1
ATOM 2119 C CA . LEU A 1 270 ? -18.010 16.877 -8.566 1.00 86.44 270 LEU A CA 1
ATOM 2120 C C . LEU A 1 270 ? -18.819 17.281 -7.322 1.00 86.44 270 LEU A C 1
ATOM 2122 O O . LEU A 1 270 ? -18.725 18.420 -6.878 1.00 86.44 270 LEU A O 1
ATOM 2126 N N . ARG A 1 271 ? -19.605 16.363 -6.744 1.00 88.88 271 ARG A N 1
ATOM 2127 C CA . ARG A 1 271 ? -20.319 16.610 -5.479 1.00 88.88 271 ARG A CA 1
ATOM 2128 C C . ARG A 1 271 ? -19.359 16.815 -4.309 1.00 88.88 271 ARG A C 1
ATOM 2130 O O . ARG A 1 271 ? -19.678 17.572 -3.403 1.00 88.88 271 ARG A O 1
ATOM 2137 N N . GLU A 1 272 ? -18.180 16.206 -4.370 1.00 87.94 272 GLU A N 1
ATOM 2138 C CA . GLU A 1 272 ? -17.134 16.338 -3.355 1.00 87.94 272 GLU A CA 1
ATOM 2139 C C . GLU A 1 272 ? -16.491 17.736 -3.359 1.00 87.94 272 GLU A C 1
ATOM 2141 O O . GLU A 1 272 ? -15.893 18.132 -2.363 1.00 87.94 272 GLU A O 1
ATOM 2146 N N . ALA A 1 273 ? -16.652 18.507 -4.445 1.00 84.44 273 ALA A N 1
ATOM 2147 C CA . ALA A 1 273 ? -16.216 19.903 -4.534 1.00 84.44 273 ALA A CA 1
ATOM 2148 C C . ALA A 1 273 ? -17.175 20.897 -3.857 1.00 84.44 273 ALA A C 1
ATOM 2150 O O . ALA A 1 273 ? -16.851 22.078 -3.720 1.00 84.44 273 ALA A O 1
ATOM 2151 N N . LEU A 1 274 ? -18.379 20.455 -3.473 1.00 85.25 274 LEU A N 1
ATOM 2152 C CA . LEU A 1 274 ? -19.327 21.305 -2.760 1.00 85.25 274 LEU A CA 1
ATOM 2153 C C . LEU A 1 274 ? -18.840 21.551 -1.321 1.00 85.25 274 LEU A C 1
ATOM 2155 O O . LEU A 1 274 ? -18.188 20.679 -0.739 1.00 85.25 274 LEU A O 1
ATOM 2159 N N . PRO A 1 275 ? -19.174 22.703 -0.705 1.00 77.38 275 PRO A N 1
ATOM 2160 C CA . PRO A 1 275 ? -18.847 22.960 0.694 1.00 77.38 275 PRO A CA 1
ATOM 2161 C C . PRO A 1 275 ? -19.322 21.819 1.606 1.00 77.38 275 PRO A C 1
ATOM 2163 O O . PRO A 1 275 ? -20.502 21.476 1.613 1.00 77.38 275 PRO A O 1
ATOM 2166 N N . GLY A 1 276 ? -18.393 21.232 2.365 1.00 74.00 276 GLY A N 1
ATOM 2167 C CA . GLY A 1 276 ? -18.661 20.092 3.249 1.00 74.00 276 GLY A CA 1
ATOM 2168 C C . GLY A 1 276 ? -18.646 18.712 2.575 1.00 74.00 276 GLY A C 1
ATOM 2169 O O . GLY A 1 276 ? -18.921 17.730 3.255 1.00 74.00 276 GLY A O 1
ATOM 2170 N N . GLY A 1 277 ? -18.333 18.623 1.276 1.00 79.50 277 GLY A N 1
ATOM 2171 C CA . GLY A 1 277 ? -18.192 17.357 0.549 1.00 79.50 277 GLY A CA 1
ATOM 2172 C C . GLY A 1 277 ? -16.905 16.610 0.909 1.00 79.50 277 GLY A C 1
ATOM 2173 O O . GLY A 1 277 ? -16.947 15.569 1.560 1.00 79.50 277 GLY A O 1
ATOM 2174 N N . CYS A 1 278 ? -15.753 17.168 0.528 1.00 83.75 278 CYS A N 1
ATOM 2175 C CA . CYS A 1 278 ? -14.440 16.593 0.809 1.00 83.75 278 CYS A CA 1
ATOM 2176 C C . CYS A 1 278 ? -13.484 17.635 1.397 1.00 83.75 278 CYS A C 1
ATOM 2178 O O . CYS A 1 278 ? -13.398 18.770 0.924 1.00 83.75 278 CYS A O 1
ATOM 2180 N N . ASP A 1 279 ? -12.730 17.231 2.416 1.00 82.50 279 ASP A N 1
ATOM 2181 C CA . ASP A 1 279 ? -11.688 18.070 2.986 1.00 82.50 279 ASP A CA 1
ATOM 2182 C C . ASP A 1 279 ? -10.517 18.247 2.008 1.00 82.50 279 ASP A C 1
ATOM 2184 O O . ASP A 1 279 ? -10.044 17.308 1.359 1.00 82.50 279 ASP A O 1
ATOM 2188 N N . TRP A 1 280 ? -9.982 19.467 1.956 1.00 81.06 280 TRP A N 1
ATOM 2189 C CA . TRP A 1 280 ? -8.803 19.806 1.151 1.00 81.06 280 TRP A CA 1
ATOM 2190 C C . TRP A 1 280 ? -7.524 19.114 1.637 1.00 81.06 280 TRP A C 1
ATOM 2192 O O . TRP A 1 280 ? -6.504 19.149 0.952 1.00 81.06 280 TRP A O 1
ATOM 2202 N N . ARG A 1 281 ? -7.555 18.505 2.828 1.00 73.81 281 ARG A N 1
ATOM 2203 C CA . ARG A 1 281 ? -6.406 17.886 3.488 1.00 73.81 281 ARG A CA 1
ATOM 2204 C C . ARG A 1 281 ? -6.825 16.614 4.207 1.00 73.81 281 ARG A C 1
ATOM 2206 O O . ARG A 1 281 ? -7.914 16.535 4.765 1.00 73.81 281 ARG A O 1
ATOM 2213 N N . SER A 1 282 ? -5.927 15.639 4.211 1.00 65.38 282 SER A N 1
ATOM 2214 C CA . SER A 1 282 ? -5.949 14.548 5.180 1.00 65.38 282 SER A CA 1
ATOM 2215 C C . SER A 1 282 ? -5.651 15.192 6.532 1.00 65.38 282 SER A C 1
ATOM 2217 O O . SER A 1 282 ? -4.693 15.951 6.608 1.00 65.38 282 SER A O 1
ATOM 2219 N N . GLY A 1 283 ? -6.508 15.007 7.540 1.00 55.81 283 GLY A N 1
ATOM 2220 C CA . GLY A 1 283 ? -6.420 15.753 8.802 1.00 55.81 283 GLY A CA 1
ATOM 2221 C C . GLY A 1 283 ? -5.013 15.703 9.408 1.00 55.81 283 GLY A C 1
ATOM 2222 O O . GLY A 1 283 ? -4.591 14.653 9.891 1.00 55.81 283 GLY A O 1
ATOM 2223 N N . ASP A 1 284 ? -4.291 16.823 9.357 1.00 46.81 284 ASP A N 1
ATOM 2224 C CA . ASP A 1 284 ? -2.958 16.970 9.946 1.00 46.81 284 ASP A CA 1
ATOM 2225 C C . ASP A 1 284 ? -3.088 17.301 11.449 1.00 46.81 284 ASP A C 1
ATOM 2227 O O . ASP A 1 284 ? -4.015 18.001 11.859 1.00 46.81 284 ASP A O 1
ATOM 2231 N N . GLU A 1 285 ? -2.167 16.733 12.240 1.00 45.38 285 GLU A N 1
ATOM 2232 C CA . GLU A 1 285 ? -1.822 16.893 13.675 1.00 45.38 285 GLU A CA 1
ATOM 2233 C C . GLU A 1 285 ? -2.935 17.005 14.739 1.00 45.38 285 GLU A C 1
ATOM 2235 O O . GLU A 1 285 ? -2.907 16.258 15.719 1.00 45.38 285 GLU A O 1
ATOM 2240 N N . GLU A 1 286 ? -3.956 17.839 14.558 1.00 42.62 286 GLU A N 1
ATOM 2241 C CA . GLU A 1 286 ? -5.120 17.931 15.456 1.00 42.62 286 GLU A CA 1
ATOM 2242 C C . GLU A 1 286 ? -6.031 16.689 15.377 1.00 42.62 286 GLU A C 1
ATOM 2244 O O . GLU A 1 286 ? -6.878 16.467 16.241 1.00 42.62 286 GLU A O 1
ATOM 2249 N N . HIS A 1 287 ? -5.839 15.855 14.349 1.00 51.22 287 HIS A N 1
ATOM 2250 C CA . HIS A 1 287 ? -6.654 14.673 14.051 1.00 51.22 287 HIS A CA 1
ATOM 2251 C C . HIS A 1 287 ? -5.887 13.364 14.261 1.00 51.22 287 HIS A C 1
ATOM 2253 O O . HIS A 1 287 ? -6.276 12.326 13.723 1.00 51.22 287 HIS A O 1
ATOM 2259 N N . VAL A 1 288 ? -4.810 13.390 15.059 1.00 63.00 288 VAL A N 1
ATOM 2260 C CA . VAL A 1 288 ? -4.185 12.162 15.551 1.00 63.00 288 VAL A CA 1
ATOM 2261 C C . VAL A 1 288 ? -5.205 11.412 16.402 1.00 63.00 288 VAL A C 1
ATOM 2263 O O . VAL A 1 288 ? -5.377 11.668 17.596 1.00 63.00 288 VAL A O 1
ATOM 2266 N N . VAL A 1 289 ? -5.898 10.461 15.782 1.00 76.31 289 VAL A N 1
ATOM 2267 C CA . VAL A 1 289 ? -6.905 9.679 16.485 1.00 76.31 289 VAL A CA 1
ATOM 2268 C C . VAL A 1 289 ? -6.199 8.687 17.400 1.00 76.31 289 VAL A C 1
ATOM 2270 O O . VAL A 1 289 ? -5.312 7.937 16.994 1.00 76.31 289 VAL A O 1
ATOM 2273 N N . GLY A 1 290 ? -6.557 8.722 18.683 1.00 80.31 290 GLY A N 1
ATOM 2274 C CA . GLY A 1 290 ? -6.142 7.711 19.656 1.00 80.31 290 GLY A CA 1
ATOM 2275 C C . GLY A 1 290 ? -7.087 6.507 19.702 1.00 80.31 290 GLY A C 1
ATOM 2276 O O . GLY A 1 290 ? -6.739 5.467 20.262 1.00 80.31 290 GLY A O 1
ATOM 2277 N N . GLU A 1 291 ? -8.276 6.650 19.121 1.00 86.81 291 GLU A N 1
ATOM 2278 C CA . GLU A 1 291 ? -9.371 5.681 19.133 1.00 86.81 291 GLU A CA 1
ATOM 2279 C C . GLU A 1 291 ? -9.819 5.381 17.705 1.00 86.81 291 GLU A C 1
ATOM 2281 O O . GLU A 1 291 ? -9.653 6.204 16.804 1.00 86.81 291 GLU A O 1
ATOM 2286 N N . HIS A 1 292 ? -10.410 4.208 17.500 1.00 87.56 292 HIS A N 1
ATOM 2287 C CA . HIS A 1 292 ? -11.056 3.903 16.232 1.00 87.56 292 HIS A CA 1
ATOM 2288 C C . HIS A 1 292 ? -12.384 4.684 16.141 1.00 87.56 292 HIS A C 1
ATOM 2290 O O . HIS A 1 292 ? -13.224 4.533 17.033 1.00 87.56 292 HIS A O 1
ATOM 2296 N N . PRO A 1 293 ? -12.633 5.484 15.088 1.00 86.31 293 PRO A N 1
ATOM 2297 C CA . PRO A 1 293 ? -13.807 6.361 15.009 1.00 86.31 293 PRO A CA 1
ATOM 2298 C C . PRO A 1 293 ? -15.126 5.581 15.042 1.00 86.31 293 PRO A C 1
ATOM 2300 O O . PRO A 1 293 ? -16.099 6.017 15.655 1.00 86.31 293 PRO A O 1
ATOM 2303 N N . ASP A 1 294 ? -15.133 4.381 14.459 1.00 87.94 294 ASP A N 1
ATOM 2304 C CA . ASP A 1 294 ? -16.314 3.516 14.418 1.00 87.94 294 ASP A CA 1
ATOM 2305 C C . ASP A 1 294 ? -16.470 2.634 15.683 1.00 87.94 294 ASP A C 1
ATOM 2307 O O . ASP A 1 294 ? -17.386 1.818 15.763 1.00 87.94 294 ASP A O 1
ATOM 2311 N N . LYS A 1 295 ? -15.592 2.786 16.691 1.00 83.75 295 LYS A N 1
ATOM 2312 C CA . LYS A 1 295 ? -15.631 2.039 17.962 1.00 83.75 295 LYS A CA 1
ATOM 2313 C C . LYS A 1 295 ? -15.345 2.957 19.155 1.00 83.75 295 LYS A C 1
ATOM 2315 O O . LYS A 1 295 ? -14.242 2.985 19.702 1.00 83.75 295 LYS A O 1
ATOM 2320 N N . LYS A 1 296 ? -16.372 3.695 19.581 1.00 77.44 296 LYS A N 1
ATOM 2321 C CA . LYS A 1 296 ? -16.273 4.682 20.670 1.00 77.44 296 LYS A CA 1
ATOM 2322 C C . LYS A 1 296 ? -15.738 4.073 21.973 1.00 77.44 296 LYS A C 1
ATOM 2324 O O . LYS A 1 296 ? -16.200 3.016 22.403 1.00 77.44 296 LYS A O 1
ATOM 2329 N N . GLY A 1 297 ? -14.808 4.773 22.627 1.00 74.19 297 GLY A N 1
ATOM 2330 C CA . GLY A 1 297 ? -14.341 4.456 23.979 1.00 74.19 297 GLY A CA 1
ATOM 2331 C C . GLY A 1 297 ? -13.271 3.366 24.062 1.00 74.19 297 GLY A C 1
ATOM 2332 O O . GLY A 1 297 ? -12.871 2.993 25.166 1.00 74.19 297 GLY A O 1
ATOM 2333 N N . LYS A 1 298 ? -12.776 2.846 22.928 1.00 76.06 298 LYS A N 1
ATOM 2334 C CA . LYS A 1 298 ? -11.621 1.936 22.904 1.00 76.06 298 LYS A CA 1
ATOM 2335 C C . LYS A 1 298 ? -10.407 2.612 22.275 1.00 76.06 298 LYS A C 1
ATOM 2337 O O . LYS A 1 298 ? -10.314 2.780 21.061 1.00 76.06 298 LYS A O 1
ATOM 2342 N N . LYS A 1 299 ? -9.430 2.924 23.130 1.00 86.81 299 LYS A N 1
ATOM 2343 C CA . LYS A 1 299 ? -8.113 3.417 22.717 1.00 86.81 299 LYS A CA 1
ATOM 2344 C C . LYS A 1 299 ? -7.319 2.334 21.998 1.00 86.81 299 LYS A C 1
ATOM 2346 O O . LYS A 1 299 ? -7.052 1.269 22.563 1.00 86.81 299 LYS A O 1
ATOM 2351 N N . VAL A 1 300 ? -6.934 2.658 20.769 1.00 92.38 300 VAL A N 1
ATOM 2352 C CA . VAL A 1 300 ? -6.017 1.889 19.925 1.00 92.38 300 VAL A CA 1
ATOM 2353 C C . VAL A 1 300 ? -4.582 2.334 20.214 1.00 92.38 300 VAL A C 1
ATOM 2355 O O . VAL A 1 300 ? -3.711 1.502 20.464 1.00 92.38 300 VAL A O 1
ATOM 2358 N N . LYS A 1 301 ? -4.358 3.652 20.294 1.00 93.38 301 LYS A N 1
ATOM 2359 C CA . LYS A 1 301 ? -3.079 4.239 20.705 1.00 93.38 301 LYS A CA 1
ATOM 2360 C C . LYS A 1 301 ? -2.682 3.758 22.103 1.00 93.38 301 LYS A C 1
ATOM 2362 O O . LYS A 1 301 ? -3.500 3.723 23.024 1.00 93.38 301 LYS A O 1
ATOM 2367 N N . GLY A 1 302 ? -1.409 3.414 22.265 1.00 94.19 302 GLY A N 1
ATOM 2368 C CA . GLY A 1 302 ? -0.818 2.910 23.504 1.00 94.19 302 GLY A CA 1
ATOM 2369 C C . GLY A 1 302 ? -0.920 1.393 23.681 1.00 94.19 302 GLY A C 1
ATOM 2370 O O . GLY A 1 302 ? -0.328 0.854 24.615 1.00 94.19 302 GLY A O 1
ATOM 2371 N N . LYS A 1 303 ? -1.647 0.676 22.814 1.00 96.25 303 LYS A N 1
ATOM 2372 C CA . LYS A 1 303 ? -1.660 -0.794 22.830 1.00 96.25 303 LYS A CA 1
ATOM 2373 C C . LYS A 1 303 ? -0.352 -1.334 22.262 1.00 96.25 303 LYS A C 1
ATOM 2375 O O . LYS A 1 303 ? 0.242 -0.715 21.387 1.00 96.25 303 LYS A O 1
ATOM 2380 N N . LYS A 1 304 ? 0.094 -2.486 22.764 1.00 97.12 304 LYS A N 1
ATOM 2381 C CA . LYS A 1 304 ? 1.325 -3.143 22.318 1.00 97.12 304 LYS A CA 1
ATOM 2382 C C . LYS A 1 304 ? 0.995 -4.345 21.440 1.00 97.12 304 LYS A C 1
ATOM 2384 O O . LYS A 1 304 ? 0.247 -5.215 21.881 1.00 97.12 304 LYS A O 1
ATOM 2389 N N . VAL A 1 305 ? 1.572 -4.392 20.243 1.00 97.38 305 VAL A N 1
ATOM 2390 C CA . VAL A 1 305 ? 1.493 -5.536 19.324 1.00 97.38 305 VAL A CA 1
ATOM 2391 C C . VAL A 1 305 ? 2.644 -6.476 19.662 1.00 97.38 305 VAL A C 1
ATOM 2393 O O . VAL A 1 305 ? 3.797 -6.173 19.369 1.00 97.38 305 VAL A O 1
ATOM 2396 N N . LYS A 1 306 ? 2.368 -7.580 20.358 1.00 96.81 306 LYS A N 1
ATOM 2397 C CA . LYS A 1 306 ? 3.432 -8.453 20.891 1.00 96.81 306 LYS A CA 1
ATOM 2398 C C . LYS A 1 306 ? 4.187 -9.183 19.785 1.00 96.81 306 LYS A C 1
ATOM 2400 O O . LYS A 1 306 ? 5.365 -9.474 19.937 1.00 96.81 306 LYS A O 1
ATOM 2405 N N . GLU A 1 307 ? 3.500 -9.437 18.684 1.00 97.00 307 GLU A N 1
ATOM 2406 C CA . GLU A 1 307 ? 3.957 -10.192 17.528 1.00 97.00 307 GLU A CA 1
ATOM 2407 C C . GLU A 1 307 ? 4.804 -9.339 16.573 1.00 97.00 307 GLU A C 1
ATOM 2409 O O . GLU A 1 307 ? 5.390 -9.880 15.640 1.00 97.00 307 GLU A O 1
ATOM 2414 N N . LEU A 1 308 ? 4.914 -8.018 16.795 1.00 97.75 308 LEU A N 1
ATOM 2415 C CA . LEU A 1 308 ? 5.626 -7.121 15.880 1.00 97.75 308 LEU A CA 1
ATOM 2416 C C . LEU A 1 308 ? 7.067 -7.557 15.586 1.00 97.75 308 LEU A C 1
ATOM 2418 O O . LEU A 1 308 ? 7.392 -7.600 14.405 1.00 97.75 308 LEU A O 1
ATOM 2422 N N . PRO A 1 309 ? 7.918 -7.925 16.566 1.00 97.62 309 PRO A N 1
ATOM 2423 C CA . PRO A 1 309 ? 9.281 -8.362 16.261 1.00 97.62 309 PRO A CA 1
ATOM 2424 C C . PRO A 1 309 ? 9.324 -9.543 15.282 1.00 97.62 309 PRO A C 1
ATOM 2426 O O . PRO A 1 309 ? 10.104 -9.517 14.334 1.00 97.62 309 PRO A O 1
ATOM 2429 N N . ALA A 1 310 ? 8.429 -10.521 15.455 1.00 97.06 310 ALA A N 1
ATOM 2430 C CA . ALA A 1 310 ? 8.318 -11.669 14.558 1.00 97.06 310 ALA A CA 1
ATOM 2431 C C . ALA A 1 310 ? 7.808 -11.264 13.166 1.00 97.06 310 ALA A C 1
ATOM 2433 O O . ALA A 1 310 ? 8.317 -11.755 12.164 1.00 97.06 310 ALA A O 1
ATOM 2434 N N . MET A 1 311 ? 6.862 -10.320 13.081 1.00 97.94 311 MET A N 1
ATOM 2435 C CA . MET A 1 311 ? 6.408 -9.783 11.792 1.00 97.94 311 MET A CA 1
ATOM 2436 C C . MET A 1 311 ? 7.532 -9.040 11.050 1.00 97.94 311 MET A C 1
ATOM 2438 O O . MET A 1 311 ? 7.666 -9.188 9.839 1.00 97.94 311 MET A O 1
ATOM 2442 N N . LEU A 1 312 ? 8.356 -8.254 11.755 1.00 98.19 312 LEU A N 1
ATOM 2443 C CA . LEU A 1 312 ? 9.495 -7.552 11.150 1.00 98.19 312 LEU A CA 1
ATOM 2444 C C . LEU A 1 312 ? 10.541 -8.547 10.622 1.00 98.19 312 LEU A C 1
ATOM 2446 O O . LEU A 1 312 ? 11.016 -8.392 9.499 1.00 98.19 312 LEU A O 1
ATOM 2450 N N . GLU A 1 313 ? 10.866 -9.584 11.398 1.00 97.31 313 GLU A N 1
ATOM 2451 C CA . GLU A 1 313 ? 11.787 -10.653 10.988 1.00 97.31 313 GLU A CA 1
ATOM 2452 C C . GLU A 1 313 ? 11.258 -11.442 9.781 1.00 97.31 313 GLU A C 1
ATOM 2454 O O . GLU A 1 313 ? 11.996 -11.678 8.818 1.00 97.31 313 GLU A O 1
ATOM 2459 N N . LEU A 1 314 ? 9.966 -11.785 9.792 1.00 97.50 314 LEU A N 1
ATOM 2460 C CA . LEU A 1 314 ? 9.282 -12.426 8.672 1.00 97.50 314 LEU A CA 1
ATOM 2461 C C . LEU A 1 314 ? 9.410 -11.585 7.396 1.00 97.50 314 LEU A C 1
ATOM 2463 O O . LEU A 1 314 ? 9.817 -12.103 6.359 1.00 97.50 314 LEU A O 1
ATOM 2467 N N . CYS A 1 315 ? 9.131 -10.283 7.457 1.00 98.25 315 CYS A N 1
ATOM 2468 C CA . CYS A 1 315 ? 9.243 -9.405 6.292 1.00 98.25 315 CYS A CA 1
ATOM 2469 C C . CYS A 1 315 ? 10.689 -9.269 5.795 1.00 98.25 315 CYS A C 1
ATOM 2471 O O . CYS A 1 315 ? 10.926 -9.323 4.591 1.00 98.25 315 CYS A O 1
ATOM 2473 N N . CYS A 1 316 ? 11.673 -9.128 6.691 1.00 98.19 316 CYS A N 1
ATOM 2474 C CA . CYS A 1 316 ? 13.082 -9.021 6.298 1.00 98.19 316 CYS A CA 1
ATOM 2475 C C . CYS A 1 316 ? 13.605 -10.306 5.633 1.00 98.19 316 CYS A C 1
ATOM 2477 O O . CYS A 1 316 ? 14.274 -10.249 4.600 1.00 98.19 316 CYS A O 1
ATOM 2479 N N . SER A 1 317 ? 13.285 -11.471 6.199 1.00 97.75 317 SER A N 1
ATOM 2480 C CA . SER A 1 317 ? 13.666 -12.770 5.626 1.00 97.75 317 SER A CA 1
ATOM 2481 C C . SER A 1 317 ? 12.937 -13.062 4.308 1.00 97.75 317 SER A C 1
ATOM 2483 O O . SER A 1 317 ? 13.547 -13.566 3.358 1.00 97.75 317 SER A O 1
ATOM 2485 N N . SER A 1 318 ? 11.666 -12.667 4.199 1.00 97.69 318 SER A N 1
ATOM 2486 C CA . SER A 1 318 ? 10.888 -12.754 2.956 1.00 97.69 318 SER A CA 1
ATOM 2487 C C . SER A 1 318 ? 11.451 -11.834 1.874 1.00 97.69 318 SER A C 1
ATOM 2489 O O . SER A 1 318 ? 11.583 -12.246 0.726 1.00 97.69 318 SER A O 1
ATOM 2491 N N . HIS A 1 319 ? 11.877 -10.616 2.221 1.00 97.62 319 HIS A N 1
ATOM 2492 C CA . HIS A 1 319 ? 12.523 -9.702 1.273 1.00 97.62 319 HIS A CA 1
ATOM 2493 C C . HIS A 1 319 ? 13.823 -10.292 0.729 1.00 97.62 319 HIS A C 1
ATOM 2495 O O . HIS A 1 319 ? 13.999 -10.355 -0.486 1.00 97.62 319 HIS A O 1
ATOM 2501 N N . LEU A 1 320 ? 14.693 -10.800 1.606 1.00 97.00 320 LEU A N 1
ATOM 2502 C CA . LEU A 1 320 ? 15.951 -11.423 1.193 1.00 97.00 320 LEU A CA 1
ATOM 2503 C C . LEU A 1 320 ? 15.738 -12.611 0.241 1.00 97.00 320 LEU A C 1
ATOM 2505 O O . LEU A 1 320 ? 16.503 -12.791 -0.703 1.00 97.00 320 LEU A O 1
ATOM 2509 N N . SER A 1 321 ? 14.723 -13.435 0.496 1.00 96.25 321 SER A N 1
ATOM 2510 C CA . SER A 1 321 ? 14.495 -14.677 -0.249 1.00 96.25 321 SER A CA 1
ATOM 2511 C C . SER A 1 321 ? 13.676 -14.479 -1.530 1.00 96.25 321 SER A C 1
ATOM 2513 O O . SER A 1 321 ? 13.973 -15.090 -2.560 1.00 96.25 321 SER A O 1
ATOM 2515 N N . MET A 1 322 ? 12.658 -13.616 -1.505 1.00 95.81 322 MET A N 1
ATOM 2516 C CA . MET A 1 322 ? 11.700 -13.472 -2.604 1.00 95.81 322 MET A CA 1
ATOM 2517 C C . MET A 1 322 ? 12.068 -12.360 -3.587 1.00 95.81 322 MET A C 1
ATOM 2519 O O . MET A 1 322 ? 11.912 -12.550 -4.795 1.00 95.81 322 MET A O 1
ATOM 2523 N N . CYS A 1 323 ? 12.563 -11.222 -3.104 1.00 94.94 323 CYS A N 1
ATOM 2524 C CA . CYS A 1 323 ? 12.828 -10.027 -3.918 1.00 94.94 323 CYS A CA 1
ATOM 2525 C C . CYS A 1 323 ? 14.087 -9.246 -3.467 1.00 94.94 323 CYS A C 1
ATOM 2527 O O . CYS A 1 323 ? 14.028 -8.027 -3.276 1.00 94.94 323 CYS A O 1
ATOM 2529 N N . PRO A 1 324 ? 15.243 -9.925 -3.307 1.00 93.12 324 PRO A N 1
ATOM 2530 C CA . PRO A 1 324 ? 16.477 -9.351 -2.745 1.00 93.12 324 PRO A CA 1
ATOM 2531 C C . PRO A 1 324 ? 16.992 -8.092 -3.466 1.00 93.12 324 PRO A C 1
ATOM 2533 O O . PRO A 1 324 ? 17.614 -7.201 -2.881 1.00 93.12 324 PRO A O 1
ATOM 2536 N N . ASP A 1 325 ? 16.741 -8.058 -4.764 1.00 92.62 325 ASP A N 1
ATOM 2537 C CA . ASP A 1 325 ? 17.137 -7.071 -5.759 1.00 92.62 325 ASP A CA 1
ATOM 2538 C C . ASP A 1 325 ? 16.185 -5.864 -5.833 1.00 92.62 325 ASP A C 1
ATOM 2540 O O . ASP A 1 325 ? 16.462 -4.915 -6.562 1.00 92.62 325 ASP A O 1
ATOM 2544 N N . VAL A 1 326 ? 15.089 -5.853 -5.070 1.00 94.31 326 VAL A N 1
ATOM 2545 C CA . VAL A 1 326 ? 14.155 -4.722 -4.996 1.00 94.31 326 VAL A CA 1
ATOM 2546 C C . VAL A 1 326 ? 14.526 -3.824 -3.810 1.00 94.31 326 VAL A C 1
ATOM 2548 O O . VAL A 1 326 ? 14.660 -4.316 -2.691 1.00 94.31 326 VAL A O 1
ATOM 2551 N N . PRO A 1 327 ? 14.670 -2.496 -3.988 1.00 93.75 327 PRO A N 1
ATOM 2552 C CA . PRO A 1 327 ? 15.167 -1.615 -2.932 1.00 93.75 327 PRO A CA 1
ATOM 2553 C C . PRO A 1 327 ? 14.188 -1.431 -1.779 1.00 93.75 327 PRO A C 1
ATOM 2555 O O . PRO A 1 327 ? 14.634 -1.327 -0.643 1.00 93.75 327 PRO A O 1
ATOM 2558 N N . PHE A 1 328 ? 12.883 -1.397 -2.052 1.00 94.06 328 PHE A N 1
ATOM 2559 C CA . PHE A 1 328 ? 11.844 -1.199 -1.046 1.00 94.06 328 PHE A CA 1
ATOM 2560 C C . PHE A 1 328 ? 10.669 -2.123 -1.316 1.00 94.06 328 PHE A C 1
ATOM 2562 O O . PHE A 1 328 ? 10.211 -2.203 -2.456 1.00 94.06 328 PHE A O 1
ATOM 2569 N N . VAL A 1 329 ? 10.158 -2.776 -0.275 1.00 95.00 329 VAL A N 1
ATOM 2570 C CA . VAL A 1 329 ? 8.994 -3.660 -0.386 1.00 95.00 329 VAL A CA 1
ATOM 2571 C C . VAL A 1 329 ? 8.027 -3.360 0.745 1.00 95.00 329 VAL A C 1
ATOM 2573 O O . VAL A 1 329 ? 8.417 -3.259 1.906 1.00 95.00 329 VAL A O 1
ATOM 2576 N N . GLY A 1 330 ? 6.760 -3.170 0.386 1.00 95.88 330 GLY A N 1
ATOM 2577 C CA . GLY A 1 330 ? 5.674 -3.070 1.348 1.00 95.88 330 GLY A CA 1
ATOM 2578 C C . GLY A 1 330 ? 4.999 -4.425 1.498 1.00 95.88 330 GLY A C 1
ATOM 2579 O O . GLY A 1 330 ? 4.432 -4.925 0.528 1.00 95.88 330 GLY A O 1
ATOM 2580 N N . TRP A 1 331 ? 5.025 -4.966 2.708 1.00 97.38 331 TRP A N 1
ATOM 2581 C CA . TRP A 1 331 ? 4.443 -6.250 3.078 1.00 97.38 331 TRP A CA 1
ATOM 2582 C C . TRP A 1 331 ? 3.138 -6.033 3.825 1.00 97.38 331 TRP A C 1
ATOM 2584 O O . TRP A 1 331 ? 3.087 -5.199 4.730 1.00 97.38 331 TRP A O 1
ATOM 2594 N N . ASP A 1 332 ? 2.110 -6.790 3.462 1.00 97.12 332 ASP A N 1
ATOM 2595 C CA . ASP A 1 332 ? 0.815 -6.767 4.134 1.00 97.12 332 ASP A CA 1
ATOM 2596 C C . ASP A 1 332 ? 0.708 -8.003 5.019 1.00 97.12 332 ASP A C 1
ATOM 2598 O O . ASP A 1 332 ? 0.376 -9.086 4.550 1.00 97.12 332 ASP A O 1
ATOM 2602 N N . VAL A 1 333 ? 1.039 -7.848 6.302 1.00 97.62 333 VAL A N 1
ATOM 2603 C CA . VAL A 1 333 ? 1.025 -8.957 7.262 1.00 97.62 333 VAL A CA 1
ATOM 2604 C C . VAL A 1 333 ? -0.300 -8.989 8.005 1.00 97.62 333 VAL A C 1
ATOM 2606 O O . VAL A 1 333 ? -0.796 -7.954 8.452 1.00 97.62 333 VAL A O 1
ATOM 2609 N N . VAL A 1 334 ? -0.865 -10.176 8.186 1.00 96.62 334 VAL A N 1
ATOM 2610 C CA . VAL A 1 334 ? -2.062 -10.388 9.004 1.00 96.62 334 VAL A CA 1
ATOM 2611 C C . VAL A 1 334 ? -1.746 -11.235 10.220 1.00 96.62 334 VAL A C 1
ATOM 2613 O O . VAL A 1 334 ? -0.934 -12.151 10.155 1.00 96.62 334 VAL A O 1
ATOM 2616 N N . LEU A 1 335 ? -2.431 -10.942 11.325 1.00 96.81 335 LEU A N 1
ATOM 2617 C CA . LEU A 1 335 ? -2.504 -11.829 12.481 1.00 96.81 335 LEU A CA 1
ATOM 2618 C C . LEU A 1 335 ? -3.867 -12.510 12.447 1.00 96.81 335 LEU A C 1
ATOM 2620 O O . LEU A 1 335 ? -4.891 -11.825 12.518 1.00 96.81 335 LEU A O 1
ATOM 2624 N N . CYS A 1 336 ? -3.887 -13.834 12.369 1.00 92.75 336 CYS A N 1
ATOM 2625 C CA . CYS A 1 336 ? -5.106 -14.612 12.185 1.00 92.75 336 CYS A CA 1
ATOM 2626 C C . CYS A 1 336 ? -5.144 -15.835 13.117 1.00 92.75 336 CYS A C 1
ATOM 2628 O O . CYS A 1 336 ? -4.100 -16.332 13.541 1.00 92.75 336 CYS A O 1
ATOM 2630 N N . PRO A 1 337 ? -6.344 -16.318 13.484 1.00 89.06 337 PRO A N 1
ATOM 2631 C CA . PRO A 1 337 ? -6.505 -17.524 14.292 1.00 89.06 337 PRO A CA 1
ATOM 2632 C C . PRO A 1 337 ? -6.509 -18.815 13.452 1.00 89.06 337 PRO A C 1
ATOM 2634 O O . PRO A 1 337 ? -6.725 -19.888 14.010 1.00 89.06 337 PRO A O 1
ATOM 2637 N N . ASP A 1 338 ? -6.356 -18.719 12.127 1.00 82.38 338 ASP A N 1
ATOM 2638 C CA . ASP A 1 338 ? -6.524 -19.844 11.207 1.00 82.38 338 ASP A CA 1
ATOM 2639 C C . ASP A 1 338 ? -5.441 -20.912 11.425 1.00 82.38 338 ASP A C 1
ATOM 2641 O O . ASP A 1 338 ? -4.247 -20.630 11.359 1.00 82.38 338 ASP A O 1
ATOM 2645 N N . SER A 1 339 ? -5.867 -22.161 11.651 1.00 78.88 339 SER A N 1
ATOM 2646 C CA . SER A 1 339 ? -4.985 -23.318 11.886 1.00 78.88 339 SER A CA 1
ATOM 2647 C C . SER A 1 339 ? -4.042 -23.617 10.728 1.00 78.88 339 SER A C 1
ATOM 2649 O O . SER A 1 339 ? -2.979 -24.200 10.927 1.00 78.88 339 SER A O 1
ATOM 2651 N N . ASP A 1 340 ? -4.450 -23.220 9.527 1.00 79.56 340 ASP A N 1
ATOM 2652 C CA . ASP A 1 340 ? -3.747 -23.503 8.279 1.00 79.56 340 ASP A CA 1
ATOM 2653 C C . ASP A 1 340 ? -2.600 -22.504 8.046 1.00 79.56 340 ASP A C 1
ATOM 2655 O O . ASP A 1 340 ? -1.853 -22.629 7.080 1.00 79.56 340 ASP A O 1
ATOM 2659 N N . VAL A 1 341 ? -2.446 -21.519 8.942 1.00 81.38 341 VAL A N 1
ATOM 2660 C CA . VAL A 1 341 ? -1.373 -20.526 8.933 1.00 81.38 341 VAL A CA 1
ATOM 2661 C C . VAL A 1 341 ? -0.434 -20.786 10.119 1.00 81.38 341 VAL A C 1
ATOM 2663 O O . VAL A 1 341 ? -0.739 -20.403 11.256 1.00 81.38 341 VAL A O 1
ATOM 2666 N N . PRO A 1 342 ? 0.727 -21.432 9.894 1.00 74.56 342 PRO A N 1
ATOM 2667 C CA . PRO A 1 342 ? 1.693 -21.702 10.952 1.00 74.56 342 PRO A CA 1
ATOM 2668 C C . PRO A 1 342 ? 2.104 -20.421 11.688 1.00 74.56 342 PRO A C 1
ATOM 2670 O O . PRO A 1 342 ? 2.478 -19.426 11.075 1.00 74.56 342 PRO A O 1
ATOM 2673 N N . GLY A 1 343 ? 2.028 -20.437 13.020 1.00 81.56 343 GLY A N 1
ATOM 2674 C CA . GLY A 1 343 ? 2.384 -19.280 13.850 1.00 81.56 343 GLY A CA 1
ATOM 2675 C C . GLY A 1 343 ? 1.334 -18.161 13.899 1.00 81.56 343 GLY A C 1
ATOM 2676 O O . GLY A 1 343 ? 1.582 -17.146 14.546 1.00 81.56 343 GLY A O 1
ATOM 2677 N N . GLY A 1 344 ? 0.164 -18.336 13.269 1.00 91.94 344 GLY A N 1
ATOM 2678 C CA . GLY A 1 344 ? -0.949 -17.383 13.339 1.00 91.94 344 GLY A CA 1
ATOM 2679 C C . GLY A 1 344 ? -0.695 -16.060 12.610 1.00 91.94 344 GLY A C 1
ATOM 2680 O O . GLY A 1 344 ? -1.348 -15.057 12.909 1.00 91.94 344 GLY A O 1
ATOM 2681 N N . MET A 1 345 ? 0.260 -16.028 11.675 1.00 94.88 345 MET A N 1
ATOM 2682 C CA . MET A 1 345 ? 0.521 -14.868 10.825 1.00 94.88 345 MET A CA 1
ATOM 2683 C C . MET A 1 345 ? 0.962 -15.267 9.418 1.00 94.88 345 MET A C 1
ATOM 2685 O O . MET A 1 345 ? 1.700 -16.233 9.245 1.00 94.88 345 MET A O 1
ATOM 2689 N N . CYS A 1 346 ? 0.527 -14.506 8.419 1.00 95.62 346 CYS A N 1
ATOM 2690 C CA . CYS A 1 346 ? 0.954 -14.675 7.032 1.00 95.62 346 CYS A CA 1
ATOM 2691 C C . CYS A 1 346 ? 0.987 -13.338 6.291 1.00 95.62 346 CYS A C 1
ATOM 2693 O O . CYS A 1 346 ? 0.496 -12.320 6.785 1.00 95.62 346 CYS A O 1
ATOM 2695 N N . ILE A 1 347 ? 1.589 -13.358 5.106 1.00 96.44 347 ILE A N 1
ATOM 2696 C CA . ILE A 1 347 ? 1.665 -12.236 4.176 1.00 96.44 347 ILE A CA 1
ATOM 2697 C C . ILE A 1 347 ? 0.593 -12.409 3.095 1.00 96.44 347 ILE A C 1
ATOM 2699 O O . ILE A 1 347 ? 0.439 -13.503 2.547 1.00 96.44 347 ILE A O 1
ATOM 2703 N N . LEU A 1 348 ? -0.150 -11.340 2.803 1.00 92.19 348 LEU A N 1
ATOM 2704 C CA . LEU A 1 348 ? -1.215 -11.334 1.797 1.00 92.19 348 LEU A CA 1
ATOM 2705 C C . LEU A 1 348 ? -0.709 -11.201 0.363 1.00 92.19 348 LEU A C 1
ATOM 2707 O O . LEU A 1 348 ? 0.145 -10.318 0.114 1.00 92.19 348 LEU A O 1
#